Protein AF-A0A6V7NPK9-F1 (afdb_monomer_lite)

pLDDT: mean 80.17, std 13.44, range [25.78, 93.75]

Foldseek 3Di:
DDAPWDFPDLLLQPDPVVSDHDFAFEWEAFEADEAEDCLLCVVVQVVCLVVVHAYEYEYQHYDPVNVVVQSVCVVVVSHNYTYIHQDDDDPVSLVVSVVVCVVQVAAYHYPVVVDGSNPDDSNNTGIDGDDDDDDDADDDDVVVQVVVVVVDDPQWHADRVVRDTDRCVVVVNDDDPVVVVVVVVVVVVVVVVVVPDPDDDDDDDDDPDDPDPDDPPDDD

Structure (mmCIF, N/CA/C/O backbone):
data_AF-A0A6V7NPK9-F1
#
_entry.id   AF-A0A6V7NPK9-F1
#
loop_
_atom_site.group_PDB
_atom_site.id
_atom_site.type_symbol
_atom_site.label_atom_id
_atom_site.label_alt_id
_atom_site.label_comp_id
_atom_site.label_asym_id
_atom_site.label_entity_id
_atom_site.label_seq_id
_atom_site.pdbx_PDB_ins_code
_atom_site.Cartn_x
_atom_site.Cartn_y
_atom_site.Cartn_z
_atom_site.occupancy
_atom_site.B_iso_or_equiv
_atom_site.auth_seq_id
_atom_site.auth_comp_id
_atom_site.auth_asym_id
_atom_site.auth_atom_id
_atom_site.pdbx_PDB_model_num
ATOM 1 N N . MET A 1 1 ? -9.930 -8.113 -1.743 1.00 66.44 1 MET A N 1
ATOM 2 C CA . MET A 1 1 ? -8.726 -8.821 -1.258 1.00 66.44 1 MET A CA 1
ATOM 3 C C . MET A 1 1 ? -7.789 -7.786 -0.665 1.00 66.44 1 MET A C 1
ATOM 5 O O . MET A 1 1 ? -7.595 -6.758 -1.300 1.00 66.44 1 MET A O 1
ATOM 9 N N . GLN A 1 2 ? -7.273 -8.015 0.542 1.00 70.25 2 GLN A N 1
ATOM 10 C CA . GLN A 1 2 ? -6.260 -7.159 1.164 1.00 70.25 2 GLN A CA 1
ATOM 11 C C . GLN A 1 2 ? -4.929 -7.910 1.169 1.00 70.25 2 GLN A C 1
ATOM 13 O O . GLN A 1 2 ? -4.907 -9.115 1.404 1.00 70.25 2 GLN A O 1
ATOM 18 N N . ILE A 1 3 ? -3.842 -7.204 0.866 1.00 70.19 3 ILE A N 1
ATOM 19 C CA . ILE A 1 3 ? -2.492 -7.760 0.772 1.00 70.19 3 ILE A CA 1
ATOM 20 C C . ILE A 1 3 ? -1.615 -7.016 1.780 1.00 70.19 3 ILE A C 1
ATOM 22 O O . ILE A 1 3 ? -1.622 -5.786 1.813 1.00 70.19 3 ILE A O 1
ATOM 26 N N . ASP A 1 4 ? -0.815 -7.743 2.558 1.00 67.94 4 ASP A N 1
ATOM 27 C CA . ASP A 1 4 ? 0.042 -7.191 3.623 1.00 67.94 4 ASP A CA 1
ATOM 28 C C . ASP A 1 4 ? 1.326 -6.503 3.095 1.00 67.94 4 ASP A C 1
ATOM 30 O O . ASP A 1 4 ? 2.386 -6.520 3.726 1.00 67.94 4 ASP A O 1
ATOM 34 N N . LYS A 1 5 ? 1.258 -5.898 1.901 1.00 70.94 5 LYS A N 1
ATOM 35 C CA . LYS A 1 5 ? 2.345 -5.153 1.251 1.00 70.94 5 LYS A CA 1
ATOM 36 C C . LYS A 1 5 ? 1.820 -3.845 0.663 1.00 70.94 5 LYS A C 1
ATOM 38 O O . LYS A 1 5 ? 0.872 -3.839 -0.113 1.00 70.94 5 LYS A O 1
ATOM 43 N N . GLY A 1 6 ? 2.479 -2.742 1.020 1.00 76.62 6 GLY A N 1
ATOM 44 C CA . GLY A 1 6 ? 2.212 -1.416 0.461 1.00 76.62 6 GLY A CA 1
ATOM 45 C C . GLY A 1 6 ? 2.952 -1.147 -0.854 1.00 76.62 6 GLY A C 1
ATOM 46 O O . GLY A 1 6 ? 3.684 -1.994 -1.373 1.00 76.62 6 GLY A O 1
ATOM 47 N N . TYR A 1 7 ? 2.784 0.070 -1.370 1.00 81.69 7 TYR A N 1
ATOM 48 C CA . TYR A 1 7 ? 3.510 0.569 -2.538 1.00 81.69 7 TYR A CA 1
ATOM 49 C C . TYR A 1 7 ? 5.029 0.576 -2.304 1.00 81.69 7 TYR A C 1
ATOM 51 O O . TYR A 1 7 ? 5.512 0.849 -1.206 1.00 81.69 7 TYR A O 1
ATOM 59 N N . ILE A 1 8 ? 5.799 0.304 -3.360 1.00 83.31 8 ILE A N 1
ATOM 60 C CA . ILE A 1 8 ? 7.270 0.231 -3.276 1.00 83.31 8 ILE A CA 1
ATOM 61 C C . ILE A 1 8 ? 7.893 1.623 -3.064 1.00 83.31 8 ILE A C 1
ATOM 63 O O . ILE A 1 8 ? 8.949 1.742 -2.446 1.00 83.31 8 ILE A O 1
ATOM 67 N N . SER A 1 9 ? 7.243 2.685 -3.555 1.00 82.69 9 SER A N 1
ATOM 68 C CA . SER A 1 9 ? 7.716 4.067 -3.427 1.00 82.69 9 SER A CA 1
ATOM 69 C C . SER A 1 9 ? 6.602 5.003 -2.947 1.00 82.69 9 SER A C 1
ATOM 71 O O . SER A 1 9 ? 5.511 4.971 -3.522 1.00 82.69 9 SER A O 1
ATOM 73 N N . PRO A 1 10 ? 6.858 5.890 -1.963 1.00 81.62 10 PRO A N 1
ATOM 74 C CA . PRO A 1 10 ? 5.884 6.886 -1.508 1.00 81.62 10 PRO A CA 1
ATOM 75 C C . PRO A 1 10 ? 5.540 7.911 -2.590 1.00 81.62 10 PRO A C 1
ATOM 77 O O . PRO A 1 10 ? 4.494 8.547 -2.536 1.00 81.62 10 PRO A O 1
ATOM 80 N N . HIS A 1 11 ? 6.361 8.036 -3.632 1.00 85.38 11 HIS A N 1
ATOM 81 C CA . HIS A 1 11 ? 6.043 8.899 -4.764 1.00 85.38 11 HIS A CA 1
ATOM 82 C C . HIS A 1 11 ? 4.854 8.392 -5.590 1.00 85.38 11 HIS A C 1
ATOM 84 O O . HIS A 1 11 ? 4.357 9.125 -6.443 1.00 85.38 11 HIS A O 1
ATOM 90 N N . PHE A 1 12 ? 4.354 7.177 -5.333 1.00 85.12 12 PHE A N 1
ATOM 91 C CA . PHE A 1 12 ? 3.119 6.678 -5.932 1.00 85.12 12 PHE A CA 1
ATOM 92 C C . PHE A 1 12 ? 1.842 7.219 -5.281 1.00 85.12 12 PHE A C 1
ATOM 94 O O . PHE A 1 12 ? 0.797 7.148 -5.921 1.00 85.12 12 PHE A O 1
ATOM 101 N N . ILE A 1 13 ? 1.921 7.851 -4.103 1.00 83.38 13 ILE A N 1
ATOM 102 C CA . ILE A 1 13 ? 0.771 8.451 -3.406 1.00 83.38 13 ILE A CA 1
ATOM 103 C C . ILE A 1 13 ? 0.011 9.400 -4.345 1.00 83.38 13 ILE A C 1
ATOM 105 O O . ILE A 1 13 ? 0.620 10.215 -5.046 1.00 83.38 13 ILE A O 1
ATOM 109 N N . THR A 1 14 ? -1.313 9.253 -4.396 1.00 82.38 14 THR A N 1
ATOM 110 C CA . THR A 1 14 ? -2.216 10.155 -5.131 1.00 82.38 14 THR A CA 1
ATOM 111 C C . THR A 1 14 ? -2.953 11.088 -4.178 1.00 82.38 14 THR A C 1
ATOM 113 O O . THR A 1 14 ? -3.155 12.250 -4.513 1.00 82.38 14 THR A O 1
ATOM 116 N N . ASN A 1 15 ? -3.267 10.624 -2.965 1.00 79.06 15 ASN A N 1
ATOM 117 C CA . ASN A 1 15 ? -3.852 11.433 -1.901 1.00 79.06 15 ASN A CA 1
ATOM 118 C C . ASN A 1 15 ? -2.820 11.662 -0.785 1.00 79.06 15 ASN A C 1
ATOM 120 O O . ASN A 1 15 ? -2.524 10.752 -0.006 1.00 79.06 15 ASN A O 1
ATOM 124 N N . GLN A 1 16 ? -2.255 12.871 -0.733 1.00 79.31 16 GLN A N 1
ATOM 125 C CA . GLN A 1 16 ? -1.197 13.238 0.216 1.00 79.31 16 GLN A CA 1
ATOM 126 C C . GLN A 1 16 ? -1.685 13.284 1.667 1.00 79.31 16 GLN A C 1
ATOM 128 O O . GLN A 1 16 ? -0.938 12.876 2.554 1.00 79.31 16 GLN A O 1
ATOM 133 N N . ASP A 1 17 ? -2.936 13.677 1.906 1.00 74.81 17 ASP A N 1
ATOM 134 C CA . ASP A 1 17 ? -3.492 13.796 3.260 1.00 74.81 17 ASP A CA 1
ATOM 135 C C . ASP A 1 17 ? -3.628 12.430 3.934 1.00 74.81 17 ASP A C 1
ATOM 137 O O . ASP A 1 17 ? -3.321 12.257 5.112 1.00 74.81 17 ASP A O 1
ATOM 141 N N . LYS A 1 18 ? -4.057 11.430 3.159 1.00 73.38 18 LYS A N 1
ATOM 142 C CA . LYS A 1 18 ? -4.230 10.054 3.637 1.00 73.38 18 LYS A CA 1
ATOM 143 C C . LYS A 1 18 ? -2.997 9.175 3.428 1.00 73.38 18 LYS A C 1
ATOM 145 O O . LYS A 1 18 ? -2.962 8.062 3.941 1.00 73.38 18 LYS A O 1
ATOM 150 N N . SER A 1 19 ? -1.997 9.650 2.682 1.00 76.56 19 SER A N 1
ATOM 151 C CA . SER A 1 19 ? -0.828 8.862 2.267 1.00 76.56 19 SER A CA 1
ATOM 152 C C . SER A 1 19 ? -1.208 7.537 1.588 1.00 76.56 19 SER A C 1
ATOM 154 O O . SER A 1 19 ? -0.634 6.486 1.865 1.00 76.56 19 SER A O 1
ATOM 156 N N . ILE A 1 20 ? -2.191 7.585 0.684 1.00 80.31 20 ILE A N 1
ATOM 157 C CA . ILE A 1 20 ? -2.697 6.407 -0.038 1.00 80.31 20 ILE A CA 1
ATOM 158 C C . ILE A 1 20 ? -2.627 6.581 -1.554 1.00 80.31 20 ILE A C 1
ATOM 160 O O . ILE A 1 20 ? -2.565 7.691 -2.094 1.00 80.31 20 ILE A O 1
ATOM 164 N N . VAL A 1 21 ? -2.640 5.439 -2.241 1.00 81.81 21 VAL A N 1
ATOM 165 C CA . VAL A 1 21 ? -2.780 5.348 -3.693 1.00 81.81 21 VAL A CA 1
ATOM 166 C C . VAL A 1 21 ? -4.208 4.921 -3.999 1.00 81.81 21 VAL A C 1
ATOM 168 O O . VAL A 1 21 ? -4.592 3.783 -3.748 1.00 81.81 21 VAL A O 1
ATOM 171 N N . GLU A 1 22 ? -4.985 5.844 -4.542 1.00 83.25 22 GLU A N 1
ATOM 172 C CA . GLU A 1 22 ? -6.345 5.605 -5.013 1.00 83.25 22 GLU A CA 1
ATOM 173 C C . GLU A 1 22 ? -6.368 5.618 -6.538 1.00 83.25 22 GLU A C 1
ATOM 175 O O . GLU A 1 22 ? -5.978 6.611 -7.158 1.00 83.25 22 GLU A O 1
ATOM 180 N N . PHE A 1 23 ? -6.856 4.527 -7.129 1.00 83.06 23 PHE A N 1
ATOM 181 C CA . PHE A 1 23 ? -7.128 4.434 -8.556 1.00 83.06 23 PHE A CA 1
ATOM 182 C C . PHE A 1 23 ? -8.580 4.046 -8.806 1.00 83.06 23 PHE A C 1
ATOM 184 O O . PHE A 1 23 ? -9.111 3.140 -8.171 1.00 83.06 23 PHE A O 1
ATOM 191 N N . GLN A 1 24 ? -9.205 4.699 -9.781 1.00 79.38 24 GLN A N 1
ATOM 192 C CA . GLN A 1 24 ? -10.508 4.300 -10.303 1.00 79.38 24 GLN A CA 1
ATOM 193 C C . GLN A 1 24 ? -10.298 3.549 -11.618 1.00 79.38 24 GLN A C 1
ATOM 195 O O . GLN A 1 24 ? -9.582 4.039 -12.489 1.00 79.38 24 GLN A O 1
ATOM 200 N N . ASN A 1 25 ? -10.906 2.367 -11.751 1.00 82.00 25 ASN A N 1
ATOM 201 C CA . ASN A 1 25 ? -10.835 1.520 -12.949 1.00 82.00 25 ASN A CA 1
ATOM 202 C C . ASN A 1 25 ? -9.397 1.257 -13.426 1.00 82.00 25 ASN A C 1
ATOM 204 O O . ASN A 1 25 ? -9.097 1.360 -14.616 1.00 82.00 25 ASN A O 1
ATOM 208 N N . ALA A 1 26 ? -8.497 0.942 -12.491 1.00 85.88 26 ALA A N 1
ATOM 209 C CA . ALA A 1 26 ? -7.119 0.629 -12.845 1.00 85.88 26 ALA A CA 1
ATOM 210 C C . ALA A 1 26 ? -7.025 -0.680 -13.620 1.00 85.88 26 ALA A C 1
ATOM 212 O O . ALA A 1 26 ? -7.699 -1.664 -13.300 1.00 85.88 26 ALA A O 1
ATOM 213 N N . LYS A 1 27 ? -6.117 -0.683 -14.594 1.00 88.94 27 LYS A N 1
ATOM 214 C CA . LYS A 1 27 ? -5.605 -1.903 -15.197 1.00 88.94 27 LYS A CA 1
ATOM 215 C C . LYS A 1 27 ?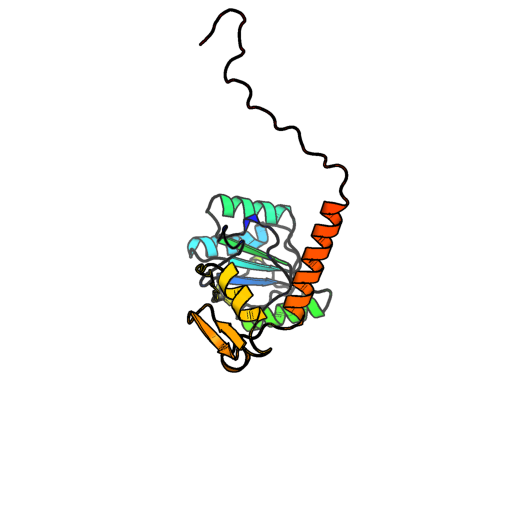 -4.578 -2.532 -14.271 1.00 88.94 27 LYS A C 1
ATOM 217 O O . LYS A 1 27 ? -3.737 -1.828 -13.720 1.00 88.94 27 LYS A O 1
ATOM 222 N N . VAL A 1 28 ? -4.658 -3.844 -14.090 1.00 89.06 28 VAL A N 1
ATOM 223 C CA . VAL A 1 28 ? -3.791 -4.591 -13.175 1.00 89.06 28 VAL A CA 1
ATOM 224 C C . VAL A 1 28 ? -2.924 -5.553 -13.975 1.00 89.06 28 VAL A C 1
ATOM 226 O O . VAL A 1 28 ? -3.436 -6.416 -14.685 1.00 89.06 28 VAL A O 1
ATOM 229 N N . LEU A 1 29 ? -1.609 -5.396 -13.851 1.00 89.25 29 LEU A N 1
ATOM 230 C CA . LEU A 1 29 ? -0.610 -6.330 -14.356 1.00 89.25 29 LEU A CA 1
ATOM 231 C C . LEU A 1 29 ? -0.171 -7.241 -13.210 1.00 89.25 29 LEU A C 1
ATOM 233 O O . LEU A 1 29 ? 0.282 -6.740 -12.180 1.00 89.25 29 LEU A O 1
ATOM 237 N N . VAL A 1 30 ? -0.260 -8.556 -13.405 1.00 89.50 30 VAL A N 1
ATOM 238 C CA . VAL A 1 30 ? 0.151 -9.554 -12.411 1.00 89.50 30 VAL A CA 1
ATOM 239 C C . VAL A 1 30 ? 1.192 -10.486 -13.022 1.00 89.50 30 VAL A C 1
ATOM 241 O O . VAL A 1 30 ? 0.926 -11.165 -14.012 1.00 89.50 30 VAL A O 1
ATOM 244 N N . THR A 1 31 ? 2.391 -10.523 -12.442 1.00 88.44 31 THR A N 1
ATOM 245 C CA . THR A 1 31 ? 3.485 -11.378 -12.923 1.00 88.44 31 THR A CA 1
ATOM 246 C C . THR A 1 31 ? 4.325 -11.927 -11.774 1.00 88.44 31 THR A C 1
ATOM 248 O O . THR A 1 31 ? 4.522 -11.264 -10.758 1.00 88.44 31 THR A O 1
ATOM 251 N N . ASP A 1 32 ? 4.853 -13.138 -11.927 1.00 88.88 32 ASP A N 1
ATOM 252 C CA . ASP A 1 32 ? 5.878 -13.685 -11.030 1.00 88.88 32 ASP A CA 1
ATOM 253 C C . ASP A 1 32 ? 7.300 -13.262 -11.435 1.00 88.88 32 ASP A C 1
ATOM 255 O O . ASP A 1 32 ? 8.257 -13.563 -10.733 1.00 88.88 32 ASP A O 1
ATOM 259 N N . GLN A 1 33 ? 7.462 -12.540 -12.545 1.00 87.19 33 GLN A N 1
ATOM 260 C CA . GLN A 1 33 ? 8.774 -12.173 -13.059 1.00 87.19 33 GLN A CA 1
ATOM 261 C C . GLN A 1 33 ? 9.349 -10.953 -12.338 1.00 87.19 33 GLN A C 1
ATOM 263 O O . GLN A 1 33 ? 8.652 -9.990 -11.994 1.00 87.19 33 GLN A O 1
ATOM 268 N N . LYS A 1 34 ? 10.675 -10.954 -12.170 1.00 88.81 34 LYS A N 1
ATOM 269 C CA . LYS A 1 34 ? 11.414 -9.767 -11.743 1.00 88.81 34 LYS A CA 1
ATOM 270 C C . LYS A 1 34 ? 11.542 -8.782 -12.902 1.00 88.81 34 LYS A C 1
ATOM 272 O O . LYS A 1 34 ? 12.257 -9.031 -13.875 1.00 88.81 34 LYS A O 1
ATOM 277 N N . ILE A 1 35 ? 10.935 -7.609 -12.750 1.00 89.81 35 ILE A N 1
ATOM 278 C CA . ILE A 1 35 ? 10.984 -6.553 -13.761 1.00 89.81 35 ILE A CA 1
ATOM 279 C C . ILE A 1 35 ? 12.321 -5.825 -13.650 1.00 89.81 35 ILE A C 1
ATOM 281 O O . ILE A 1 35 ? 12.514 -4.939 -12.813 1.00 89.81 35 ILE A O 1
ATOM 285 N N . SER A 1 36 ? 13.256 -6.232 -14.505 1.00 89.19 36 SER A N 1
ATOM 286 C CA . SER A 1 36 ? 14.620 -5.698 -14.503 1.00 89.19 36 SER A CA 1
ATOM 287 C C . SER A 1 36 ? 14.838 -4.588 -15.528 1.00 89.19 36 SER A C 1
ATOM 289 O O . SER A 1 36 ? 15.691 -3.738 -15.307 1.00 89.19 36 SER A O 1
ATOM 291 N N . ASN A 1 37 ? 14.066 -4.569 -16.620 1.00 87.56 37 ASN A N 1
ATOM 292 C CA . ASN A 1 37 ? 14.233 -3.615 -17.714 1.00 87.56 37 ASN A CA 1
ATOM 293 C C . ASN A 1 37 ? 12.899 -2.950 -18.070 1.00 87.56 37 ASN A C 1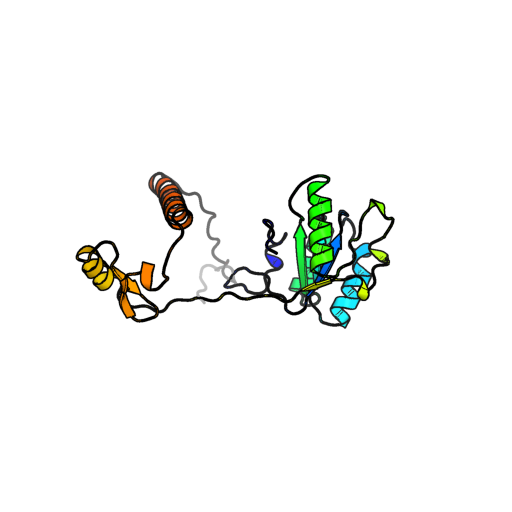
ATOM 295 O O . ASN A 1 37 ? 11.894 -3.635 -18.263 1.00 87.56 37 ASN A O 1
ATOM 299 N N . ILE A 1 38 ? 12.905 -1.623 -18.213 1.00 87.62 38 ILE A N 1
ATOM 300 C CA . ILE A 1 38 ? 11.714 -0.844 -18.562 1.00 87.62 38 ILE A CA 1
ATOM 301 C C . ILE A 1 38 ? 11.183 -1.182 -19.959 1.00 87.62 38 ILE A C 1
ATOM 303 O O . ILE A 1 38 ? 9.979 -1.098 -20.168 1.00 87.62 38 ILE A O 1
ATOM 307 N N . LYS A 1 39 ? 12.047 -1.622 -20.890 1.00 85.88 39 LYS A N 1
ATOM 308 C CA . LYS A 1 39 ? 11.666 -1.973 -22.274 1.00 85.88 39 LYS A CA 1
ATOM 309 C C . LYS A 1 39 ? 10.516 -2.978 -22.328 1.00 85.88 39 LYS A C 1
ATOM 311 O O . LYS A 1 39 ? 9.621 -2.829 -23.147 1.00 85.88 39 LYS A O 1
ATOM 316 N N . SER A 1 40 ? 10.512 -3.923 -21.390 1.00 82.12 40 SER A N 1
ATOM 317 C CA . SER A 1 40 ? 9.465 -4.938 -21.258 1.00 82.12 40 SER A CA 1
ATOM 318 C C . SER A 1 40 ? 8.080 -4.366 -20.932 1.00 82.12 40 SER A C 1
ATOM 320 O O . SER A 1 40 ? 7.074 -4.985 -21.244 1.00 82.12 40 SER A O 1
ATOM 322 N N . LEU A 1 41 ? 8.018 -3.173 -20.332 1.00 85.50 41 LEU A N 1
ATOM 323 C CA . LEU A 1 41 ? 6.780 -2.499 -19.947 1.00 85.50 41 LEU A CA 1
ATOM 324 C C . LEU A 1 41 ? 6.369 -1.386 -20.913 1.00 85.50 41 LEU A C 1
ATOM 326 O O . LEU A 1 41 ? 5.237 -0.919 -20.824 1.00 85.50 41 LEU A O 1
ATOM 330 N N . VAL A 1 42 ? 7.247 -0.941 -21.819 1.00 87.19 42 VAL A N 1
ATOM 331 C CA . VAL A 1 42 ? 6.962 0.180 -22.736 1.00 87.19 42 VAL A CA 1
ATOM 332 C C . VAL A 1 42 ? 5.643 -0.010 -23.501 1.00 87.19 42 VAL A C 1
ATOM 334 O O . VAL A 1 42 ? 4.820 0.904 -23.434 1.00 87.19 42 VAL A O 1
ATOM 337 N N . PRO A 1 43 ? 5.355 -1.178 -24.116 1.00 83.88 43 PRO A N 1
ATOM 338 C CA . PRO A 1 43 ? 4.109 -1.365 -24.868 1.00 83.88 43 PRO A CA 1
ATOM 339 C C . PRO A 1 43 ? 2.850 -1.231 -23.999 1.00 83.88 43 PRO A C 1
ATOM 341 O O . PRO A 1 43 ? 1.818 -0.726 -24.443 1.00 83.88 43 PRO A O 1
ATOM 344 N N . LEU A 1 44 ? 2.933 -1.677 -22.743 1.00 84.19 44 LEU A N 1
ATOM 345 C CA . LEU A 1 44 ? 1.850 -1.573 -21.768 1.00 84.19 44 LEU A CA 1
ATOM 346 C C . LEU A 1 44 ? 1.653 -0.128 -21.311 1.00 84.19 44 LEU A C 1
ATOM 348 O O . LEU A 1 44 ? 0.524 0.361 -21.286 1.00 84.19 44 LEU A O 1
ATOM 352 N N . LEU A 1 45 ? 2.752 0.557 -20.990 1.00 85.94 45 LEU A N 1
ATOM 353 C CA . LEU A 1 45 ? 2.732 1.942 -20.536 1.00 85.94 45 LEU A CA 1
ATOM 354 C C . LEU A 1 45 ? 2.139 2.860 -21.607 1.00 85.94 45 LEU A C 1
ATOM 356 O O . LEU A 1 45 ? 1.217 3.610 -2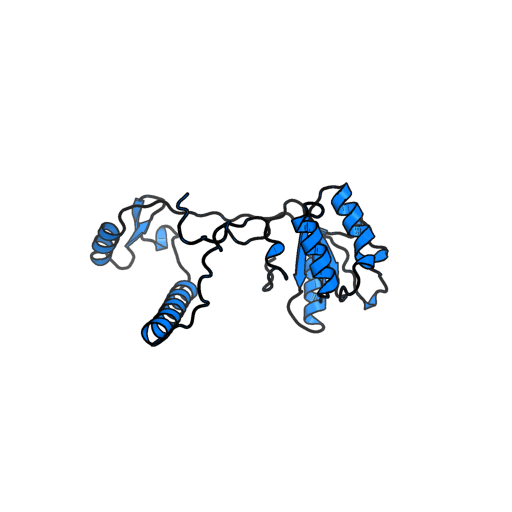1.298 1.00 85.94 45 LEU A O 1
ATOM 360 N N . GLU A 1 46 ? 2.572 2.730 -22.863 1.00 85.81 46 GLU A N 1
ATOM 361 C CA . GLU A 1 46 ? 2.043 3.505 -23.992 1.00 85.81 46 GLU A CA 1
ATOM 362 C C . GLU A 1 46 ? 0.528 3.337 -24.148 1.00 85.81 46 GLU A C 1
ATOM 364 O O . GLU A 1 46 ? -0.197 4.329 -24.248 1.00 85.81 46 GLU A O 1
ATOM 369 N N . LYS A 1 47 ? 0.024 2.097 -24.077 1.00 82.50 47 LYS A N 1
ATOM 370 C CA . LYS A 1 47 ? -1.419 1.821 -24.145 1.00 82.50 47 LYS A CA 1
ATOM 371 C C . LYS A 1 47 ? -2.180 2.413 -22.964 1.00 82.50 47 LYS A C 1
ATOM 373 O O . LYS A 1 47 ? -3.231 3.020 -23.158 1.00 82.50 47 LYS A O 1
ATOM 378 N N . THR A 1 48 ? -1.674 2.256 -21.740 1.00 83.12 48 THR A N 1
ATOM 379 C CA . THR A 1 48 ? -2.344 2.805 -20.549 1.00 83.12 48 THR A CA 1
ATOM 380 C C . THR A 1 48 ? -2.373 4.331 -20.552 1.00 83.12 48 THR A C 1
ATOM 382 O O . THR A 1 48 ? -3.396 4.916 -20.199 1.00 83.12 48 THR A O 1
ATOM 385 N N . THR A 1 49 ? -1.315 4.977 -21.049 1.00 86.75 49 THR A N 1
ATOM 386 C CA . THR A 1 49 ? -1.278 6.427 -21.263 1.00 86.75 49 THR A CA 1
ATOM 387 C C . THR A 1 49 ? -2.252 6.859 -22.352 1.00 86.75 49 THR A C 1
ATOM 389 O O . THR A 1 49 ? -2.990 7.817 -22.147 1.00 86.75 49 THR A O 1
ATOM 392 N N . GLN A 1 50 ? -2.309 6.147 -23.482 1.00 86.44 50 GLN A N 1
ATOM 393 C CA . GLN A 1 50 ? -3.233 6.461 -24.577 1.00 86.44 50 GLN A CA 1
ATOM 394 C C . GLN A 1 50 ? -4.701 6.364 -24.141 1.00 86.44 50 GLN A C 1
ATOM 396 O O . GLN A 1 50 ? -5.521 7.191 -24.529 1.00 86.44 50 GLN A O 1
ATOM 401 N N . LEU A 1 51 ? -5.026 5.367 -23.318 1.00 82.94 51 LEU A N 1
ATOM 402 C CA . LEU A 1 51 ? -6.364 5.167 -22.762 1.00 82.94 51 LEU A CA 1
ATOM 403 C C . LEU A 1 51 ? -6.638 6.047 -21.532 1.00 82.94 51 LEU A C 1
ATOM 405 O O . LEU A 1 51 ? -7.755 6.044 -21.022 1.00 82.94 51 LEU A O 1
ATOM 409 N N . SER A 1 52 ? -5.638 6.794 -21.051 1.00 84.88 52 SER A N 1
ATOM 410 C CA . SER A 1 52 ? -5.699 7.604 -19.831 1.00 84.88 52 SER A CA 1
ATOM 411 C C . SER A 1 52 ? -6.189 6.821 -18.600 1.00 84.88 52 SER A C 1
ATOM 413 O O . SER A 1 52 ? -6.853 7.376 -17.720 1.00 84.88 52 SER A O 1
ATOM 415 N N . VAL A 1 53 ? -5.856 5.528 -18.528 1.00 87.25 53 VAL A N 1
ATOM 416 C CA . VAL A 1 53 ? -6.229 4.640 -17.419 1.00 87.25 53 VAL A CA 1
ATOM 417 C C . VAL A 1 53 ? -5.049 4.434 -16.468 1.00 87.25 53 VAL A C 1
ATOM 419 O O . VAL A 1 53 ? -3.908 4.317 -16.923 1.00 87.25 53 VAL A O 1
ATOM 422 N N . PRO A 1 54 ? -5.287 4.365 -15.147 1.00 88.88 54 PRO A N 1
ATOM 423 C CA . PRO A 1 54 ? -4.226 4.060 -14.203 1.00 88.88 54 PRO A CA 1
ATOM 424 C C . PRO A 1 54 ? -3.763 2.604 -14.323 1.00 88.88 54 PRO A C 1
ATOM 426 O O . PRO A 1 54 ? -4.562 1.708 -14.602 1.00 88.88 54 PRO A O 1
ATOM 429 N N . LEU A 1 55 ? -2.476 2.364 -14.071 1.00 89.56 55 LEU A N 1
ATOM 430 C CA . LEU A 1 55 ? -1.857 1.039 -14.100 1.00 89.56 55 LEU A CA 1
ATOM 431 C C . LEU A 1 55 ? -1.347 0.645 -12.708 1.00 89.56 55 LEU A C 1
ATOM 433 O O . LEU A 1 55 ? -0.529 1.340 -12.105 1.00 89.56 55 LEU A O 1
ATOM 437 N N . LEU A 1 56 ? -1.787 -0.508 -12.218 1.00 89.19 56 LEU A N 1
ATOM 438 C CA . LEU A 1 56 ? -1.261 -1.157 -11.025 1.00 89.19 56 LEU A CA 1
ATOM 439 C C . LEU A 1 56 ? -0.390 -2.347 -11.436 1.00 89.19 56 LEU A C 1
ATOM 441 O O . LEU A 1 56 ? -0.864 -3.271 -12.091 1.00 89.19 56 LEU A O 1
ATOM 445 N N . ILE A 1 57 ? 0.877 -2.335 -11.033 1.00 90.00 57 ILE A N 1
ATOM 446 C CA . ILE A 1 57 ? 1.833 -3.410 -11.306 1.00 90.00 57 ILE A CA 1
ATOM 447 C C . ILE A 1 57 ? 2.041 -4.228 -10.035 1.00 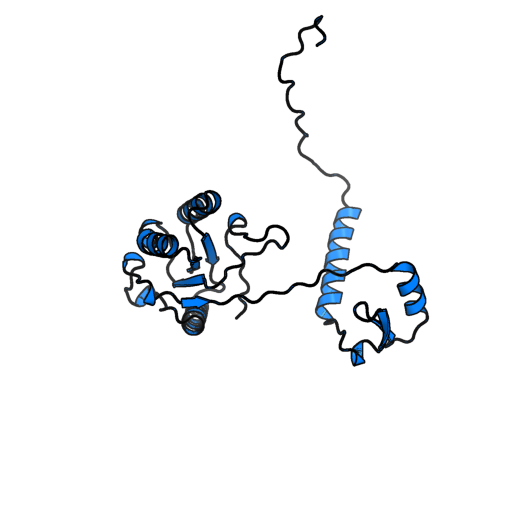90.00 57 ILE A C 1
ATOM 449 O O . ILE A 1 57 ? 2.484 -3.694 -9.016 1.00 90.00 57 ILE A O 1
ATOM 453 N N . ILE A 1 58 ? 1.761 -5.525 -10.108 1.00 89.69 58 ILE A N 1
ATOM 454 C CA . ILE A 1 58 ? 2.018 -6.496 -9.048 1.00 89.69 58 ILE A CA 1
ATOM 455 C C . ILE A 1 58 ? 3.033 -7.499 -9.587 1.00 89.69 58 ILE A C 1
ATOM 457 O O . ILE A 1 58 ? 2.725 -8.292 -10.477 1.00 89.69 58 ILE A O 1
ATOM 461 N N . SER A 1 59 ? 4.255 -7.446 -9.060 1.00 89.56 59 SER A N 1
ATOM 462 C CA . SER A 1 59 ? 5.333 -8.342 -9.478 1.00 89.56 59 SER A CA 1
ATOM 463 C C . SER A 1 59 ? 6.073 -8.962 -8.298 1.00 89.56 59 SER A C 1
ATOM 465 O O . SER A 1 59 ? 5.952 -8.511 -7.151 1.00 89.56 59 SER A O 1
ATOM 467 N N . GLU A 1 60 ? 6.866 -10.002 -8.564 1.00 88.25 60 GLU A N 1
ATOM 468 C CA . GLU A 1 60 ? 7.764 -10.564 -7.554 1.00 88.25 60 GLU A CA 1
ATOM 469 C C . GLU A 1 60 ? 8.781 -9.529 -7.067 1.00 88.25 60 GLU A C 1
ATOM 471 O O . GLU A 1 60 ? 9.040 -9.437 -5.867 1.00 88.25 60 GLU A O 1
ATOM 476 N N . ASP A 1 61 ? 9.389 -8.780 -7.984 1.00 88.56 61 ASP A N 1
ATOM 477 C CA . ASP A 1 61 ? 10.373 -7.753 -7.666 1.00 88.56 61 ASP A CA 1
ATOM 478 C C . ASP A 1 61 ? 10.470 -6.738 -8.812 1.00 88.56 61 ASP A C 1
ATOM 480 O O . ASP A 1 61 ? 10.160 -7.046 -9.968 1.00 88.56 61 ASP A O 1
ATOM 484 N N . ILE A 1 62 ? 10.907 -5.520 -8.490 1.00 90.94 62 ILE A N 1
ATOM 485 C CA . ILE A 1 62 ? 11.148 -4.450 -9.467 1.00 90.94 62 ILE A CA 1
ATOM 486 C C . ILE A 1 62 ? 12.513 -3.845 -9.180 1.00 90.94 62 ILE A C 1
ATOM 488 O O . ILE A 1 62 ? 12.796 -3.435 -8.053 1.00 90.94 62 ILE A O 1
ATOM 492 N N . SER A 1 63 ? 13.358 -3.778 -10.205 1.00 92.69 63 SER A N 1
ATOM 493 C CA . SER A 1 63 ? 14.672 -3.151 -10.093 1.00 92.69 63 SER A CA 1
ATOM 494 C C . SER A 1 63 ? 14.559 -1.644 -9.840 1.00 92.69 63 SER A C 1
ATOM 496 O O . SER A 1 63 ? 13.667 -0.969 -10.357 1.00 92.69 63 SER A O 1
ATOM 498 N N . SER A 1 64 ? 15.503 -1.094 -9.074 1.00 90.12 64 SER A N 1
ATOM 499 C CA . SER A 1 64 ? 15.538 0.329 -8.705 1.00 90.12 64 SER A CA 1
ATOM 500 C C . SER A 1 64 ? 15.560 1.272 -9.913 1.00 90.12 64 SER A C 1
ATOM 502 O O . SER A 1 64 ? 14.932 2.325 -9.868 1.00 90.12 64 SER A O 1
ATOM 504 N N . GLU A 1 65 ? 16.222 0.886 -11.005 1.00 91.56 65 GLU A N 1
ATOM 505 C CA . GLU A 1 65 ? 16.273 1.645 -12.263 1.00 91.56 65 GLU A CA 1
ATOM 506 C C . GLU A 1 65 ? 14.889 1.780 -12.924 1.00 91.56 65 GLU A C 1
ATOM 508 O O . GLU A 1 65 ? 14.469 2.873 -13.321 1.00 91.56 65 GLU A O 1
ATOM 513 N N . VAL A 1 66 ? 14.139 0.676 -12.979 1.00 92.25 66 VAL A N 1
ATOM 514 C CA . VAL A 1 66 ? 12.766 0.652 -13.503 1.00 92.25 66 VAL A CA 1
ATOM 515 C C . VAL A 1 66 ? 11.858 1.494 -12.613 1.00 92.25 66 VAL A C 1
ATOM 517 O O . VAL A 1 66 ? 11.115 2.342 -13.107 1.00 92.25 66 VAL A O 1
ATOM 520 N N . LEU A 1 67 ? 11.965 1.318 -11.294 1.00 91.38 67 LEU A N 1
ATOM 521 C CA . LEU A 1 67 ? 11.191 2.077 -10.316 1.00 91.38 67 LEU A CA 1
ATOM 522 C C . LEU A 1 67 ? 11.436 3.588 -10.441 1.00 91.38 67 LEU A C 1
ATOM 524 O O . LEU A 1 67 ? 10.477 4.357 -10.470 1.00 91.38 67 LEU A O 1
ATOM 528 N N . ALA A 1 68 ? 12.697 4.014 -10.555 1.00 91.50 68 ALA A N 1
ATOM 529 C CA . ALA A 1 68 ? 13.059 5.421 -10.712 1.00 91.50 68 ALA A CA 1
ATOM 530 C C . ALA A 1 68 ? 12.432 6.027 -11.976 1.00 91.50 68 ALA A C 1
ATOM 532 O O . ALA A 1 68 ? 11.896 7.134 -11.936 1.00 91.50 68 ALA A O 1
ATOM 533 N N . THR A 1 69 ? 12.428 5.271 -13.076 1.00 91.25 69 THR A N 1
ATOM 534 C CA . THR A 1 69 ? 11.829 5.691 -14.349 1.00 91.25 69 THR A CA 1
ATOM 535 C C . THR A 1 69 ? 10.308 5.833 -14.245 1.00 91.25 69 THR A C 1
ATOM 537 O O . THR A 1 69 ? 9.746 6.828 -14.707 1.00 91.25 69 THR A O 1
ATOM 540 N N . LEU A 1 70 ? 9.629 4.881 -13.598 1.00 90.88 70 LEU A N 1
ATOM 541 C CA . LEU A 1 70 ? 8.180 4.938 -13.368 1.00 90.88 70 LEU A CA 1
ATOM 542 C C . LEU A 1 70 ? 7.799 6.129 -12.478 1.00 90.88 70 LEU A C 1
ATOM 544 O O . LEU A 1 70 ? 6.874 6.876 -12.796 1.00 90.88 70 LEU A O 1
ATOM 548 N N . VAL A 1 71 ? 8.544 6.340 -11.391 1.00 90.62 71 VAL A N 1
ATOM 549 C CA . VAL A 1 71 ? 8.322 7.451 -10.458 1.00 90.62 71 VAL A CA 1
ATOM 550 C C . VAL A 1 71 ? 8.538 8.799 -11.140 1.00 90.62 71 VAL A C 1
ATOM 552 O O . VAL A 1 71 ? 7.696 9.686 -11.015 1.00 90.62 71 VAL A O 1
ATOM 555 N N . LEU A 1 72 ? 9.628 8.961 -11.894 1.00 91.88 72 LEU A N 1
ATOM 556 C CA . LEU A 1 72 ? 9.935 10.215 -12.582 1.00 91.88 72 LEU A CA 1
ATOM 557 C C . LEU A 1 72 ? 8.832 10.595 -13.577 1.00 91.88 72 LEU A C 1
ATOM 559 O O . LEU A 1 72 ? 8.413 11.750 -13.633 1.00 91.88 72 LEU A O 1
ATOM 563 N N . ASN A 1 73 ? 8.333 9.621 -14.336 1.00 90.38 73 ASN A N 1
ATOM 564 C CA . ASN A 1 73 ? 7.258 9.847 -15.298 1.00 90.38 73 ASN A CA 1
ATOM 565 C C . ASN A 1 73 ? 5.899 10.095 -14.628 1.00 90.38 73 ASN A C 1
ATOM 567 O O . ASN A 1 73 ? 5.117 10.895 -15.143 1.00 90.38 73 ASN A O 1
ATOM 571 N N . LYS A 1 74 ? 5.637 9.504 -13.454 1.00 88.75 74 LYS A N 1
ATOM 572 C CA . LYS A 1 74 ? 4.471 9.864 -12.635 1.00 88.75 74 LYS A CA 1
ATOM 573 C C . LYS A 1 74 ? 4.543 11.292 -12.115 1.00 88.75 74 LYS A C 1
ATOM 575 O O . LYS A 1 74 ? 3.568 12.025 -12.221 1.00 88.75 74 LYS A O 1
ATOM 580 N N . LEU A 1 75 ? 5.691 11.708 -11.580 1.00 87.62 75 LEU A N 1
ATOM 581 C CA . LEU A 1 75 ? 5.883 13.072 -11.071 1.00 87.62 75 LEU A CA 1
ATOM 582 C C . LEU A 1 75 ? 5.748 14.126 -12.178 1.00 87.62 75 LEU A C 1
ATOM 584 O O . LEU A 1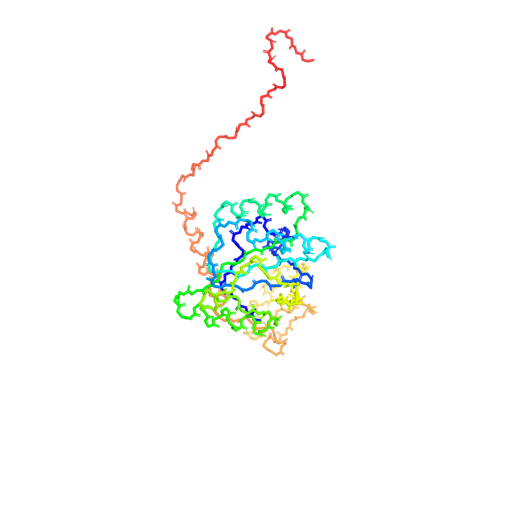 75 ? 5.296 15.235 -11.917 1.00 87.62 75 LEU A O 1
ATOM 588 N N . ARG A 1 76 ? 6.095 13.767 -13.419 1.00 88.75 76 ARG A N 1
ATOM 589 C CA . ARG A 1 76 ? 5.870 14.592 -14.615 1.00 88.75 76 ARG A CA 1
ATOM 590 C C . ARG A 1 76 ? 4.416 14.583 -15.110 1.00 88.75 76 ARG A C 1
ATOM 592 O O . ARG A 1 76 ? 4.118 15.279 -16.072 1.00 88.75 76 ARG A O 1
ATOM 599 N N . GLY A 1 77 ? 3.534 13.793 -14.496 1.00 84.06 77 GLY A N 1
ATOM 600 C CA . GLY A 1 77 ? 2.129 13.657 -14.886 1.00 84.06 77 GLY A CA 1
ATOM 601 C C . GLY A 1 77 ? 1.894 12.848 -16.166 1.00 84.06 77 GLY A C 1
ATOM 602 O O . GLY A 1 77 ? 0.782 12.844 -16.678 1.00 84.06 77 GLY A O 1
ATOM 603 N N . VAL A 1 78 ? 2.918 12.167 -16.690 1.00 85.94 78 VAL A N 1
ATOM 604 C CA . VAL A 1 78 ? 2.832 11.395 -17.944 1.00 85.94 78 VAL A CA 1
ATOM 605 C C . VAL A 1 78 ? 2.214 10.014 -17.711 1.00 85.94 78 VAL A C 1
ATOM 607 O O . VAL A 1 78 ? 1.497 9.496 -18.565 1.00 85.94 78 VAL A O 1
ATOM 610 N N . LEU A 1 79 ? 2.492 9.409 -16.551 1.00 86.25 79 LEU A N 1
ATOM 611 C CA . LEU A 1 79 ? 1.994 8.084 -16.180 1.00 86.25 79 LEU A CA 1
ATOM 612 C C . LEU A 1 79 ? 1.224 8.142 -14.867 1.00 86.25 79 LEU A C 1
ATOM 614 O O . LEU A 1 79 ? 1.711 8.689 -13.881 1.00 86.25 79 LEU A O 1
ATOM 618 N N . ASN A 1 80 ? 0.068 7.487 -14.818 1.00 86.62 80 ASN A N 1
ATOM 619 C CA . ASN A 1 80 ? -0.624 7.227 -13.563 1.00 86.62 80 ASN A CA 1
ATOM 620 C C . ASN A 1 80 ? -0.408 5.762 -13.173 1.00 86.62 80 ASN A C 1
ATOM 622 O O . ASN A 1 80 ? -1.160 4.882 -13.578 1.00 86.62 80 ASN A O 1
ATOM 626 N N . VAL A 1 81 ? 0.691 5.494 -12.466 1.00 89.88 81 VAL A N 1
ATOM 627 C CA . VAL A 1 81 ? 1.152 4.132 -12.169 1.00 89.88 81 VAL A CA 1
ATOM 628 C C . VAL A 1 81 ? 1.456 3.959 -10.688 1.00 89.88 81 VAL A C 1
ATOM 630 O O . VAL A 1 81 ? 1.949 4.880 -10.034 1.00 89.88 81 VAL A O 1
ATOM 633 N N . ALA A 1 82 ? 1.196 2.767 -10.162 1.00 88.44 82 ALA A N 1
ATOM 634 C CA . ALA A 1 82 ? 1.719 2.328 -8.878 1.00 88.44 82 ALA A CA 1
ATOM 635 C C . ALA A 1 82 ? 2.218 0.892 -8.973 1.00 88.44 82 ALA A C 1
ATOM 637 O O . ALA A 1 82 ? 1.717 0.094 -9.763 1.00 88.44 82 ALA A O 1
ATOM 638 N N . ALA A 1 83 ? 3.211 0.570 -8.150 1.00 88.62 83 ALA A N 1
ATOM 639 C CA . ALA A 1 83 ? 3.793 -0.756 -8.116 1.00 88.62 83 ALA A CA 1
ATOM 640 C C . ALA A 1 83 ? 3.847 -1.318 -6.696 1.00 88.62 83 ALA A C 1
ATOM 642 O O . ALA A 1 83 ? 4.231 -0.617 -5.750 1.00 88.62 83 ALA A O 1
ATOM 643 N N . ILE A 1 84 ? 3.486 -2.593 -6.574 1.00 88.38 84 ILE A N 1
ATOM 644 C CA . ILE A 1 84 ? 3.463 -3.362 -5.334 1.00 88.38 84 ILE A CA 1
ATOM 645 C C . ILE A 1 84 ? 4.296 -4.625 -5.537 1.00 88.38 84 ILE A C 1
ATOM 647 O O . ILE A 1 84 ? 4.210 -5.302 -6.561 1.00 88.38 84 ILE A O 1
ATOM 651 N N . LYS A 1 85 ? 5.100 -4.948 -4.525 1.00 86.44 85 LYS A N 1
ATOM 652 C CA . LYS A 1 85 ? 5.832 -6.209 -4.466 1.00 86.44 85 LYS A CA 1
ATOM 653 C C . LYS A 1 85 ? 4.942 -7.280 -3.851 1.00 86.44 85 LYS A C 1
ATOM 655 O O . LYS A 1 85 ? 4.423 -7.071 -2.753 1.00 86.44 85 LYS A O 1
ATOM 660 N N . CYS A 1 86 ? 4.812 -8.424 -4.511 1.00 83.50 86 CYS A N 1
ATOM 661 C CA . CYS A 1 86 ? 4.039 -9.539 -3.980 1.00 83.50 86 CYS A CA 1
ATOM 662 C C . CYS A 1 86 ? 4.608 -10.016 -2.629 1.00 83.50 86 CYS A C 1
ATOM 664 O O . CYS A 1 86 ? 5.824 -10.232 -2.525 1.00 83.50 86 CYS A O 1
ATOM 666 N N . PRO A 1 87 ? 3.776 -10.189 -1.584 1.00 75.81 87 PRO A N 1
ATOM 667 C CA . PRO A 1 87 ? 4.224 -10.788 -0.333 1.00 75.81 87 PRO A CA 1
ATOM 668 C C . PRO A 1 87 ? 4.508 -12.286 -0.502 1.00 75.81 87 PRO A C 1
ATOM 670 O O . PRO A 1 87 ? 4.075 -12.923 -1.460 1.00 75.81 87 PRO A O 1
ATOM 673 N N . GLY A 1 88 ? 5.223 -12.852 0.467 1.00 78.81 88 GLY A N 1
ATOM 674 C CA . GLY A 1 88 ? 5.547 -14.277 0.499 1.00 78.81 88 GLY A CA 1
ATOM 675 C C . GLY A 1 88 ? 6.841 -14.644 -0.231 1.00 78.81 88 GLY A C 1
ATOM 676 O O . GLY A 1 88 ? 7.593 -13.792 -0.712 1.00 78.81 88 GLY A O 1
ATOM 677 N N . PHE A 1 89 ? 7.121 -15.944 -0.272 1.00 77.69 89 PHE A N 1
ATOM 678 C CA . PHE A 1 89 ? 8.309 -16.542 -0.878 1.00 77.69 89 PHE A CA 1
ATOM 679 C C . PHE A 1 89 ? 7.945 -17.885 -1.526 1.00 77.69 89 PHE A C 1
ATOM 681 O O . PHE A 1 89 ? 6.988 -18.534 -1.106 1.00 77.69 89 PHE A O 1
ATOM 688 N N . GLY A 1 90 ? 8.703 -18.293 -2.548 1.00 80.56 90 GLY A N 1
ATOM 689 C CA . GLY A 1 90 ? 8.532 -19.589 -3.214 1.00 80.56 90 GLY A CA 1
ATOM 690 C C . GLY A 1 90 ? 7.136 -19.806 -3.811 1.00 80.56 90 GLY A C 1
ATOM 691 O O . GLY A 1 90 ? 6.521 -18.880 -4.337 1.00 80.56 90 GLY A O 1
ATOM 692 N N . GLU A 1 91 ? 6.629 -21.035 -3.712 1.00 79.62 91 GLU A N 1
ATOM 693 C CA . GLU A 1 91 ? 5.349 -21.447 -4.310 1.00 79.62 91 GLU A CA 1
ATOM 694 C C . GLU A 1 91 ? 4.136 -20.702 -3.737 1.00 79.62 91 GLU A C 1
ATOM 696 O O . GLU A 1 91 ? 3.219 -20.366 -4.483 1.00 79.62 91 GLU A O 1
ATOM 701 N N . GLY A 1 92 ? 4.156 -20.343 -2.447 1.00 82.06 92 GLY A N 1
ATOM 702 C CA . GLY A 1 92 ? 3.069 -19.573 -1.830 1.00 82.06 92 GLY A CA 1
ATOM 703 C C . GLY A 1 92 ? 2.888 -18.183 -2.453 1.00 82.06 92 GLY A C 1
ATOM 704 O O . GLY A 1 92 ? 1.773 -17.673 -2.522 1.00 82.06 92 GLY A O 1
ATOM 705 N N . LYS A 1 93 ? 3.972 -17.586 -2.970 1.00 84.62 93 LYS A N 1
ATOM 706 C CA . LYS A 1 93 ? 3.916 -16.321 -3.718 1.00 84.62 93 LYS A CA 1
ATOM 707 C C . LYS A 1 93 ? 3.230 -16.504 -5.073 1.00 84.62 93 LYS A C 1
ATOM 709 O O . LYS A 1 93 ? 2.404 -15.676 -5.446 1.00 84.62 93 LYS A O 1
ATOM 714 N N . LYS A 1 94 ? 3.559 -17.581 -5.797 1.00 85.94 94 LYS A N 1
ATOM 715 C CA . LYS A 1 94 ? 2.945 -17.899 -7.096 1.00 85.94 94 LYS A CA 1
ATOM 716 C C . LYS A 1 94 ? 1.447 -18.167 -6.944 1.00 85.94 94 LYS A C 1
ATOM 718 O O . LYS A 1 94 ? 0.672 -17.602 -7.705 1.00 85.94 94 LYS A O 1
ATOM 723 N N . ALA A 1 95 ? 1.050 -18.928 -5.923 1.00 85.50 95 ALA A N 1
ATOM 724 C CA . ALA A 1 95 ? -0.360 -19.174 -5.616 1.00 85.50 95 ALA A CA 1
ATOM 725 C C . ALA A 1 95 ? -1.120 -17.863 -5.338 1.00 85.50 95 ALA A C 1
ATOM 727 O O . ALA A 1 95 ? -2.164 -17.610 -5.928 1.00 85.50 95 ALA A O 1
ATOM 728 N N . LEU A 1 96 ? -0.545 -16.969 -4.526 1.00 86.56 96 LEU A N 1
ATOM 729 C CA . LEU A 1 96 ? -1.170 -15.680 -4.221 1.00 86.56 96 LEU A CA 1
ATOM 730 C C . LEU A 1 96 ? -1.285 -14.768 -5.455 1.00 86.56 96 LEU A C 1
ATOM 732 O O . LEU A 1 96 ? -2.297 -14.094 -5.629 1.00 86.56 96 LEU A O 1
ATOM 736 N N . LEU A 1 97 ? -0.274 -14.742 -6.328 1.00 87.75 97 LEU A N 1
ATOM 737 C CA . LEU A 1 97 ? -0.354 -14.004 -7.592 1.00 87.75 97 LEU A CA 1
ATOM 738 C C . LEU A 1 97 ? -1.415 -14.584 -8.531 1.00 87.75 97 LEU A C 1
ATOM 740 O O . LEU A 1 97 ? -2.134 -13.818 -9.166 1.00 87.75 97 LEU A O 1
ATOM 744 N N . GLN A 1 98 ? -1.538 -15.910 -8.601 1.00 86.38 98 GLN A N 1
ATOM 745 C CA . GLN A 1 98 ? -2.590 -16.571 -9.375 1.00 86.38 98 GLN A CA 1
ATOM 746 C C . GLN A 1 98 ? -3.981 -16.197 -8.862 1.00 86.38 98 GLN A C 1
ATOM 748 O O . GLN A 1 98 ? -4.842 -15.846 -9.667 1.00 86.38 98 GLN A O 1
ATOM 753 N N . ASP A 1 99 ? -4.182 -16.180 -7.544 1.00 85.50 99 ASP A N 1
ATOM 754 C CA . ASP A 1 99 ? -5.449 -15.762 -6.940 1.00 85.50 99 ASP A CA 1
ATOM 755 C C . ASP A 1 99 ? -5.779 -14.301 -7.280 1.00 85.50 99 ASP A C 1
ATOM 757 O O . ASP A 1 99 ? -6.907 -13.986 -7.660 1.00 85.50 99 ASP A O 1
ATOM 761 N N . ILE A 1 100 ? -4.793 -13.398 -7.208 1.00 85.00 100 ILE A N 1
ATOM 762 C CA . ILE A 1 100 ? -4.975 -11.984 -7.577 1.00 85.00 100 ILE A CA 1
ATOM 763 C C . ILE A 1 100 ? -5.321 -11.844 -9.062 1.00 85.00 100 ILE A C 1
ATOM 765 O O . ILE A 1 100 ? -6.215 -11.070 -9.414 1.00 85.00 100 ILE A O 1
ATOM 769 N N . ALA A 1 101 ? -4.625 -12.573 -9.934 1.00 85.44 101 ALA A N 1
ATOM 770 C CA . ALA A 1 101 ? -4.890 -12.562 -11.366 1.00 85.44 101 ALA A CA 1
ATOM 771 C C . ALA A 1 101 ? -6.329 -13.020 -11.647 1.00 85.44 101 ALA A C 1
ATOM 773 O O . ALA A 1 101 ? -7.095 -12.295 -12.280 1.00 85.44 101 ALA A O 1
ATOM 774 N N . LEU A 1 102 ? -6.745 -14.134 -11.043 1.00 84.31 102 LEU A N 1
ATOM 775 C CA . LEU A 1 102 ? -8.096 -14.672 -11.171 1.00 84.31 102 LEU A CA 1
ATOM 776 C C . LEU A 1 102 ? -9.165 -13.707 -10.631 1.00 84.31 102 LEU A C 1
ATOM 778 O O . LEU A 1 102 ? -10.187 -13.494 -11.278 1.00 84.31 102 LEU A O 1
ATOM 782 N N . MET A 1 103 ? -8.919 -13.064 -9.486 1.00 79.88 103 MET A N 1
ATOM 783 C CA . MET A 1 103 ? -9.841 -12.083 -8.900 1.00 79.88 103 MET A CA 1
ATOM 784 C C . MET A 1 103 ? -9.981 -10.803 -9.725 1.00 79.88 103 MET A C 1
ATOM 786 O O . MET A 1 103 ? -11.043 -10.182 -9.721 1.00 79.88 103 MET A O 1
ATOM 790 N N . THR A 1 104 ? -8.908 -10.373 -10.384 1.00 82.75 104 THR A N 1
ATOM 791 C CA . THR A 1 104 ? -8.899 -9.149 -11.199 1.00 82.75 104 THR A CA 1
ATOM 792 C C . THR A 1 104 ? -9.285 -9.405 -12.655 1.00 82.75 104 THR A C 1
ATOM 794 O O . THR A 1 104 ? -9.489 -8.446 -13.400 1.00 82.75 104 THR A O 1
ATOM 797 N N . GLY A 1 105 ? -9.404 -10.672 -13.063 1.00 81.81 105 GLY A N 1
ATOM 798 C CA . GLY A 1 105 ? -9.574 -11.066 -14.460 1.00 81.81 105 GLY A CA 1
ATOM 799 C C . GLY A 1 105 ? -8.331 -10.794 -15.313 1.00 81.81 105 GLY A C 1
ATOM 800 O O . GLY A 1 105 ? -8.466 -10.587 -16.512 1.00 81.81 105 GLY A O 1
ATOM 801 N N . ALA A 1 106 ? -7.148 -10.714 -14.695 1.00 83.81 106 ALA A N 1
ATOM 802 C CA . ALA A 1 106 ? -5.875 -10.612 -15.402 1.00 83.81 106 ALA A CA 1
ATOM 803 C C . ALA A 1 106 ? -5.378 -12.005 -15.805 1.00 83.81 106 ALA A C 1
ATOM 805 O O . ALA A 1 106 ? -5.561 -12.968 -15.057 1.00 83.81 106 ALA A O 1
ATOM 806 N N . ASP A 1 107 ? -4.654 -12.095 -16.918 1.00 81.38 107 ASP A N 1
ATOM 807 C CA . ASP A 1 107 ? -3.856 -13.285 -17.199 1.00 81.38 107 ASP A CA 1
ATOM 808 C C . ASP A 1 107 ? -2.641 -13.301 -16.266 1.00 81.38 107 ASP A C 1
ATOM 810 O O . ASP A 1 107 ? -1.900 -12.320 -16.147 1.00 81.38 107 ASP A O 1
ATOM 814 N N . PHE A 1 108 ? -2.412 -14.433 -15.601 1.00 79.75 108 PHE A N 1
ATOM 815 C CA . PHE A 1 108 ? -1.224 -14.610 -14.778 1.00 79.75 108 PHE A CA 1
ATOM 816 C C . PHE A 1 108 ? 0.001 -14.856 -15.667 1.00 79.75 108 PHE A C 1
ATOM 818 O O . PHE A 1 108 ? 0.170 -15.936 -16.238 1.00 79.75 108 PHE A O 1
ATOM 825 N N . LEU A 1 109 ? 0.880 -13.857 -15.765 1.00 77.31 109 LEU A N 1
ATOM 826 C CA . LEU A 1 109 ? 2.109 -13.952 -16.552 1.00 77.31 109 LEU A CA 1
ATOM 827 C C . LEU A 1 109 ? 3.188 -14.696 -15.766 1.00 77.31 109 LEU A C 1
ATOM 829 O O . LEU A 1 109 ? 4.028 -14.069 -15.108 1.00 77.31 109 LEU A O 1
ATOM 833 N N . ALA A 1 110 ? 3.135 -16.027 -15.844 1.00 74.56 110 ALA A N 1
ATOM 834 C CA . ALA A 1 110 ? 4.105 -16.920 -15.227 1.00 74.56 110 ALA A CA 1
ATOM 835 C C . ALA A 1 110 ? 5.370 -17.071 -16.084 1.00 74.56 110 ALA A C 1
ATOM 837 O O . ALA A 1 110 ? 5.300 -17.352 -17.283 1.00 74.56 110 ALA A O 1
ATOM 838 N N . SER A 1 111 ? 6.528 -16.976 -15.439 1.00 70.19 111 SER A N 1
ATOM 839 C CA . SER A 1 111 ? 7.849 -17.274 -16.000 1.00 70.19 111 SER A CA 1
ATOM 840 C C . SER A 1 111 ? 7.934 -18.677 -16.618 1.00 70.19 111 SER A C 1
ATOM 842 O O . SER A 1 111 ? 8.538 -18.854 -17.675 1.00 70.19 111 SER A O 1
ATOM 844 N N . ASP A 1 112 ? 7.257 -19.654 -16.011 1.00 65.50 112 ASP A N 1
ATOM 845 C CA . ASP A 1 112 ? 7.274 -21.062 -16.429 1.00 65.50 112 ASP A CA 1
ATOM 846 C C . ASP A 1 112 ? 6.473 -21.326 -17.723 1.00 65.50 112 ASP A C 1
ATOM 848 O O . ASP A 1 112 ? 6.657 -22.358 -18.366 1.00 65.50 112 ASP A O 1
ATOM 852 N N . LEU A 1 113 ? 5.587 -20.402 -18.120 1.00 60.38 113 LEU A N 1
ATOM 853 C CA . LEU A 1 113 ? 4.721 -20.525 -19.303 1.00 60.38 113 LEU A CA 1
ATOM 854 C C . LEU A 1 113 ? 5.340 -19.913 -20.574 1.00 60.38 113 LEU A C 1
ATOM 856 O O . LEU A 1 113 ? 4.714 -19.941 -21.631 1.00 60.38 113 LEU A O 1
ATOM 860 N N . GLY A 1 114 ? 6.551 -19.347 -20.494 1.00 59.16 114 GLY A N 1
ATOM 861 C CA . GLY A 1 114 ? 7.238 -18.739 -21.642 1.00 59.16 114 GLY A CA 1
ATOM 862 C C . GLY A 1 114 ? 6.592 -17.449 -22.166 1.00 59.16 114 GLY A C 1
ATOM 863 O O . GLY A 1 114 ? 6.957 -16.973 -23.240 1.00 59.16 114 GLY A O 1
ATOM 864 N N . LEU A 1 115 ? 5.643 -16.874 -21.420 1.00 64.69 115 LEU A N 1
ATOM 865 C CA . LEU A 1 115 ? 4.981 -15.616 -21.755 1.00 64.69 115 LEU A CA 1
ATOM 866 C C . LEU A 1 115 ? 5.892 -14.437 -21.390 1.00 64.69 115 LEU A C 1
ATOM 868 O O . LEU A 1 115 ? 6.252 -14.236 -20.226 1.00 64.69 115 LEU A O 1
ATOM 872 N N . THR A 1 116 ? 6.276 -13.648 -22.392 1.00 67.69 116 THR A N 1
ATOM 873 C CA . THR A 1 116 ? 7.120 -12.466 -22.211 1.00 67.69 116 THR A CA 1
ATOM 874 C C . THR A 1 116 ? 6.275 -11.216 -21.980 1.00 67.69 116 THR A C 1
ATOM 876 O O . THR A 1 116 ? 5.224 -11.015 -22.584 1.00 67.69 116 THR A O 1
ATOM 879 N N . LEU A 1 117 ? 6.771 -10.329 -21.114 1.00 69.56 117 LEU A N 1
ATOM 880 C CA . LEU A 1 117 ? 6.136 -9.042 -20.795 1.00 69.56 117 LEU A CA 1
ATOM 881 C C . LEU A 1 117 ? 5.976 -8.122 -22.028 1.00 69.56 117 LEU A C 1
ATOM 883 O O . LEU A 1 117 ? 5.139 -7.225 -22.027 1.00 69.56 117 LEU A O 1
ATOM 887 N N . GLU A 1 118 ? 6.739 -8.377 -23.093 1.00 67.56 118 GLU A N 1
ATOM 888 C CA . GLU A 1 118 ? 6.748 -7.594 -24.334 1.00 67.56 118 GLU A CA 1
ATOM 889 C C . GLU A 1 118 ? 5.506 -7.818 -25.212 1.00 67.56 118 GLU A C 1
ATOM 891 O O . GLU A 1 118 ? 5.088 -6.902 -25.918 1.00 67.56 118 GLU A O 1
ATOM 896 N N . SER A 1 119 ? 4.898 -9.009 -25.168 1.00 63.09 119 SER A N 1
ATOM 897 C CA . SER A 1 119 ? 3.731 -9.351 -25.996 1.00 63.09 119 SER A CA 1
ATOM 898 C C . SER A 1 119 ? 2.392 -9.127 -25.294 1.00 63.09 119 SER A C 1
ATOM 900 O O . SER A 1 119 ? 1.350 -9.505 -25.831 1.00 63.09 119 SER A O 1
ATOM 902 N N . VAL A 1 120 ? 2.398 -8.549 -24.092 1.00 68.38 120 VAL A N 1
ATOM 903 C CA . VAL A 1 120 ? 1.188 -8.433 -23.276 1.00 68.38 120 VAL A CA 1
ATOM 904 C C . VAL A 1 120 ? 0.195 -7.482 -23.942 1.00 68.38 120 VAL A C 1
ATOM 906 O O . VAL A 1 120 ? 0.494 -6.324 -24.255 1.00 68.38 120 VAL A O 1
ATOM 909 N N . THR A 1 121 ? -1.017 -7.977 -24.167 1.00 67.00 121 THR A N 1
ATOM 910 C CA . THR A 1 121 ? -2.116 -7.203 -24.753 1.00 67.00 121 THR A CA 1
ATOM 911 C C . THR A 1 121 ? -3.010 -6.599 -23.670 1.00 67.00 121 THR A C 1
ATOM 913 O O . THR A 1 121 ? -3.029 -7.044 -22.528 1.00 67.00 121 THR A O 1
ATOM 916 N N . SER A 1 122 ? -3.744 -5.535 -24.011 1.00 64.31 122 SER A N 1
ATOM 917 C CA . SER A 1 122 ? -4.634 -4.817 -23.080 1.00 64.31 122 SER A CA 1
ATOM 918 C C . SER A 1 122 ? -5.735 -5.699 -22.485 1.00 64.31 122 SER A C 1
ATOM 920 O O . SER A 1 122 ? -6.256 -5.379 -21.416 1.00 64.31 122 SER A O 1
ATOM 922 N N . ASP A 1 123 ? -6.058 -6.791 -23.174 1.00 65.19 123 ASP A N 1
ATOM 923 C CA . ASP A 1 123 ? -7.087 -7.761 -22.798 1.00 65.19 123 ASP A CA 1
ATOM 924 C C . ASP A 1 123 ? -6.597 -8.719 -21.704 1.00 65.19 123 ASP A C 1
ATOM 926 O O . ASP A 1 123 ? -7.402 -9.281 -20.974 1.00 65.19 123 ASP A O 1
ATOM 930 N N . GLN A 1 124 ? -5.276 -8.838 -21.541 1.00 69.94 124 GLN A N 1
ATOM 931 C CA . GLN A 1 124 ? -4.621 -9.677 -20.533 1.00 69.94 124 GLN A CA 1
ATOM 932 C C . GLN A 1 124 ? -4.447 -8.953 -19.189 1.00 69.94 124 GLN A C 1
ATOM 934 O O . GLN A 1 124 ? -3.983 -9.539 -18.211 1.00 69.94 124 GLN A O 1
ATOM 939 N N . LEU A 1 125 ? -4.796 -7.663 -19.132 1.00 78.62 125 LEU A N 1
ATOM 940 C CA . LEU A 1 125 ? -4.764 -6.864 -17.912 1.00 78.62 125 LEU A CA 1
ATOM 941 C C . LEU A 1 125 ? -6.104 -6.9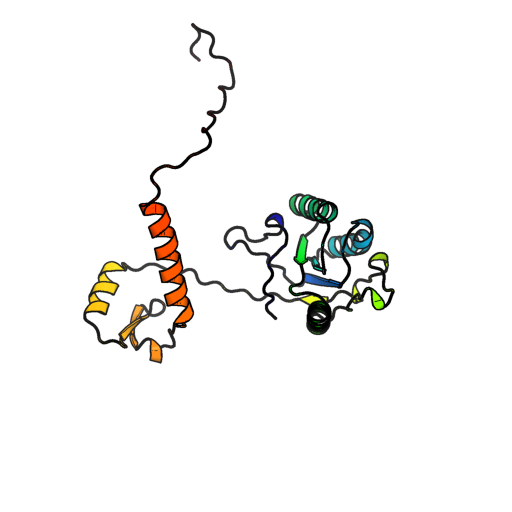41 -17.188 1.00 78.62 125 LEU A C 1
ATOM 943 O O . LEU A 1 125 ? -7.155 -6.620 -17.752 1.00 78.62 125 LEU A O 1
ATOM 947 N N . GLY A 1 126 ? -6.033 -7.241 -15.895 1.00 79.62 126 GLY A N 1
ATOM 948 C CA . GLY A 1 126 ? -7.193 -7.245 -15.017 1.00 79.62 126 GLY A CA 1
ATOM 949 C C . GLY A 1 126 ? -7.750 -5.845 -14.806 1.00 79.62 126 GLY A C 1
ATOM 950 O O . GLY A 1 126 ? -7.125 -4.839 -15.151 1.00 79.62 126 GLY A O 1
ATOM 951 N N . THR A 1 127 ? -8.936 -5.767 -14.217 1.00 79.88 127 THR A N 1
ATOM 952 C CA . THR A 1 127 ? -9.599 -4.496 -13.913 1.00 79.88 127 THR A CA 1
ATOM 953 C C . THR A 1 127 ? -9.954 -4.461 -12.433 1.00 79.88 127 THR A C 1
ATOM 955 O O . THR A 1 127 ? -10.523 -5.415 -11.909 1.00 79.88 127 THR A O 1
ATOM 958 N N . SER A 1 128 ? -9.619 -3.370 -11.742 1.00 70.12 128 SER A N 1
ATOM 959 C CA . SER A 1 128 ? -9.952 -3.204 -10.322 1.00 70.12 128 SER A CA 1
ATOM 960 C C . SER A 1 128 ? -10.753 -1.930 -10.060 1.00 70.12 128 SER A C 1
ATOM 962 O O . SER A 1 128 ? -10.363 -0.844 -10.501 1.00 70.12 128 SER A O 1
ATOM 964 N N . TYR A 1 129 ? -11.825 -2.067 -9.279 1.00 56.41 129 TYR A N 1
ATOM 965 C CA . TYR A 1 129 ? -12.629 -0.971 -8.736 1.00 56.41 129 TYR A CA 1
ATOM 966 C C . TYR A 1 129 ? -12.219 -0.725 -7.274 1.00 56.41 129 TYR A C 1
ATOM 968 O O . TYR A 1 129 ? -12.153 -1.671 -6.490 1.00 56.41 129 TYR A O 1
ATOM 976 N N . ALA A 1 130 ? -11.906 0.520 -6.904 1.00 47.41 130 ALA A N 1
ATOM 977 C CA . ALA A 1 130 ? -11.489 0.868 -5.542 1.00 47.41 130 ALA A CA 1
ATOM 978 C C . ALA A 1 130 ? -12.680 1.167 -4.613 1.00 47.41 130 ALA A C 1
ATOM 980 O O . ALA A 1 130 ? -13.687 1.727 -5.044 1.00 47.41 130 ALA A O 1
ATOM 981 N N . SER A 1 131 ? -12.524 0.852 -3.323 1.00 33.66 131 SER A N 1
ATOM 982 C CA . SER A 1 131 ? -13.450 1.207 -2.238 1.00 33.66 131 SER A CA 1
ATOM 983 C C . SER A 1 131 ? -12.778 2.144 -1.229 1.00 33.66 131 SER A C 1
ATOM 985 O O . SER A 1 131 ? -11.664 1.878 -0.777 1.00 33.66 131 SER A O 1
ATOM 987 N N . TYR A 1 132 ? -13.480 3.226 -0.891 1.00 30.97 132 TYR A N 1
ATOM 988 C CA . TYR A 1 132 ? -13.070 4.303 0.013 1.00 30.97 132 TYR A CA 1
ATOM 989 C C . TYR A 1 132 ? -13.495 4.029 1.460 1.00 30.97 132 TYR A C 1
ATOM 991 O O . TYR A 1 132 ? -14.585 3.505 1.675 1.00 30.97 132 TYR A O 1
ATOM 999 N N . ASP A 1 133 ? -12.711 4.505 2.432 1.00 29.08 133 ASP A N 1
ATOM 1000 C CA . ASP A 1 133 ? -13.220 4.793 3.778 1.00 29.08 133 ASP A CA 1
ATOM 1001 C C . ASP A 1 133 ? -12.800 6.206 4.237 1.00 29.08 133 ASP A C 1
ATOM 1003 O O . ASP A 1 133 ? -11.709 6.706 3.917 1.00 29.08 133 ASP A O 1
ATOM 1007 N N . ASN A 1 134 ? -13.729 6.900 4.892 1.00 28.81 134 ASN A N 1
ATOM 1008 C CA . ASN A 1 134 ? -13.684 8.322 5.231 1.00 28.81 134 ASN A CA 1
ATOM 1009 C C . ASN A 1 134 ? -14.434 8.540 6.554 1.00 28.81 134 ASN A C 1
ATOM 1011 O O . ASN A 1 134 ? -15.662 8.560 6.570 1.00 28.81 134 ASN A O 1
ATOM 1015 N N . SER A 1 135 ? -13.719 8.791 7.651 1.00 25.78 135 SER A N 1
ATOM 1016 C CA . SER A 1 135 ? -14.340 9.270 8.890 1.00 25.78 135 SER A CA 1
ATOM 1017 C C . SER A 1 135 ? -13.435 10.276 9.604 1.00 25.78 135 SER A C 1
ATOM 1019 O O . SER A 1 135 ? -12.532 9.911 10.355 1.00 25.78 135 SER A O 1
ATOM 1021 N N . SER A 1 136 ? -13.676 11.562 9.358 1.00 30.02 136 SER A N 1
ATOM 1022 C CA . SER A 1 136 ? -13.127 12.684 10.122 1.00 30.02 136 SER A CA 1
ATOM 1023 C C . SER A 1 136 ? -14.205 13.212 11.079 1.00 30.02 136 SER A C 1
ATOM 1025 O O . SER A 1 136 ? -15.315 13.549 10.668 1.00 30.02 136 SER A O 1
ATOM 1027 N N . GLN A 1 137 ? -13.902 13.232 12.379 1.00 32.69 137 GLN A N 1
ATOM 1028 C CA . GLN A 1 137 ? -14.870 13.461 13.459 1.00 32.69 137 GLN A CA 1
ATOM 1029 C C . GLN A 1 137 ? -14.874 14.924 13.937 1.00 32.69 137 GLN A C 1
ATOM 1031 O O . GLN A 1 137 ? -13.826 15.558 14.056 1.00 32.69 137 GLN A O 1
ATOM 1036 N N . ARG A 1 138 ? -16.078 15.454 14.200 1.00 32.25 138 ARG A N 1
ATOM 1037 C CA . ARG A 1 138 ? -16.361 16.809 14.709 1.00 32.25 138 ARG A CA 1
ATOM 1038 C C . ARG A 1 138 ? -16.319 16.861 16.239 1.00 32.25 138 ARG A C 1
ATOM 1040 O O . ARG A 1 138 ? -16.724 15.914 16.904 1.00 32.25 138 ARG A O 1
ATOM 1047 N N . GLY A 1 139 ? -15.865 18.001 16.761 1.00 39.91 139 GLY A N 1
ATOM 1048 C CA . GLY A 1 139 ? -15.622 18.251 18.180 1.00 39.91 139 GLY A CA 1
ATOM 1049 C C . GLY A 1 139 ? -16.858 18.616 19.008 1.00 39.91 139 GLY A C 1
ATOM 1050 O O . GLY A 1 139 ? -17.653 19.476 18.630 1.00 39.91 139 GLY A O 1
ATOM 1051 N N . LEU A 1 140 ? -16.930 17.990 20.182 1.00 48.56 140 LEU A N 1
ATOM 1052 C CA . LEU A 1 140 ? -17.522 18.524 21.407 1.00 48.56 140 LEU A CA 1
ATOM 1053 C C . LEU A 1 140 ? -16.411 18.672 22.458 1.00 48.56 140 LEU A C 1
ATOM 1055 O O . LEU A 1 140 ? -15.331 18.099 22.304 1.00 48.56 140 LEU A O 1
ATOM 1059 N N . ASP A 1 141 ? -16.675 19.431 23.521 1.00 57.38 141 ASP A N 1
ATOM 1060 C CA . ASP A 1 141 ? -15.748 19.607 24.642 1.00 57.38 141 ASP A CA 1
ATOM 1061 C C . ASP A 1 141 ? -15.587 18.286 25.418 1.00 57.38 141 ASP A C 1
ATOM 1063 O O . ASP A 1 141 ? -16.451 17.872 26.196 1.00 57.38 141 ASP A O 1
ATOM 1067 N N . GLY A 1 142 ? -14.497 17.569 25.132 1.00 61.56 142 GLY A N 1
ATOM 1068 C CA . GLY A 1 142 ? -14.272 16.202 25.610 1.00 61.56 142 GLY A CA 1
ATOM 1069 C C . GLY A 1 142 ? -14.109 16.091 27.127 1.00 61.56 142 GLY A C 1
ATOM 1070 O O . GLY A 1 142 ? -14.354 15.026 27.689 1.00 61.56 142 GLY A O 1
ATOM 1071 N N . SER A 1 143 ? -13.753 17.185 27.800 1.00 71.19 143 SER A N 1
ATOM 1072 C CA . SER A 1 143 ? -13.545 17.226 29.251 1.00 71.19 143 SER A CA 1
ATOM 1073 C C . SER A 1 143 ? -14.833 16.920 30.033 1.00 71.19 143 SER A C 1
ATOM 1075 O O . SER A 1 143 ? -14.858 16.008 30.861 1.00 71.19 143 SER A O 1
ATOM 1077 N N . ALA A 1 144 ? -15.933 17.594 29.687 1.00 74.81 144 ALA A N 1
ATOM 1078 C CA . ALA A 1 144 ? -17.249 17.391 30.295 1.00 74.81 144 ALA A CA 1
ATOM 1079 C C . ALA A 1 144 ? -17.835 16.001 29.991 1.00 74.81 144 ALA A C 1
ATOM 1081 O O . ALA A 1 144 ? -18.565 15.423 30.801 1.00 74.81 144 ALA A O 1
ATOM 1082 N N . VAL A 1 145 ? -17.508 15.437 28.821 1.00 77.12 145 VAL A N 1
ATOM 1083 C CA . VAL A 1 145 ? -17.958 14.093 28.446 1.00 77.12 145 VAL A CA 1
ATOM 1084 C C . VAL A 1 145 ? -17.288 13.034 29.317 1.00 77.12 145 VAL A C 1
ATOM 1086 O O . VAL A 1 145 ? -17.981 12.155 29.827 1.00 77.12 145 VAL A O 1
ATOM 1089 N N . VAL A 1 146 ? -15.974 13.138 29.533 1.00 80.75 146 VAL A N 1
ATOM 1090 C CA . VAL A 1 146 ? -15.203 12.179 30.340 1.00 80.75 146 VAL A CA 1
ATOM 1091 C C . VAL A 1 146 ? -15.653 12.177 31.801 1.00 80.75 146 VAL A C 1
ATOM 1093 O O . VAL A 1 146 ? -15.853 11.105 32.365 1.00 80.75 146 VAL A O 1
ATOM 1096 N N . GLU A 1 147 ? -15.878 13.345 32.404 1.00 82.69 147 GLU A N 1
ATOM 1097 C CA . GLU A 1 147 ? -16.334 13.442 33.799 1.00 82.69 147 GLU A CA 1
ATOM 1098 C C . GLU A 1 147 ? -17.685 12.738 34.018 1.00 82.69 147 GLU A C 1
ATOM 1100 O O . GLU A 1 147 ? -17.875 11.976 34.971 1.00 82.69 147 GLU A O 1
ATOM 1105 N N . LYS A 1 148 ? -18.615 12.915 33.076 1.00 83.19 148 LYS A N 1
ATOM 1106 C CA . LYS A 1 148 ? -19.911 12.234 33.110 1.00 83.19 148 LYS A CA 1
ATOM 1107 C C . LYS A 1 148 ? -19.796 10.724 32.873 1.00 83.19 148 LYS A C 1
ATOM 1109 O O . LYS A 1 148 ? -20.577 9.960 33.434 1.00 83.19 148 LYS A O 1
ATOM 1114 N N . LEU A 1 149 ? -18.828 10.272 32.076 1.00 84.50 149 LEU A N 1
ATOM 1115 C CA . LEU A 1 149 ? -18.583 8.841 31.864 1.00 84.50 149 LEU A CA 1
ATOM 1116 C C . LEU A 1 149 ? -17.958 8.166 33.086 1.00 84.50 149 LEU A C 1
ATOM 1118 O O . LEU A 1 149 ? -18.349 7.052 33.414 1.00 84.50 149 LEU A O 1
ATOM 1122 N N . LEU A 1 150 ? -17.065 8.850 33.806 1.00 86.25 150 LEU A N 1
ATOM 1123 C CA . LEU A 1 150 ? -16.472 8.335 35.048 1.00 86.25 150 LEU A CA 1
ATOM 1124 C C . LEU A 1 150 ? -17.510 8.084 36.153 1.00 86.25 150 LEU A C 1
ATOM 1126 O O . LEU A 1 150 ? -17.288 7.241 37.017 1.00 86.25 150 LEU A O 1
ATOM 1130 N N . SER A 1 151 ? -18.633 8.805 36.125 1.00 87.69 151 SER A N 1
ATOM 1131 C CA . SER A 1 151 ? -19.758 8.636 37.057 1.00 87.69 151 SER A CA 1
ATOM 1132 C C . SER A 1 151 ? -20.864 7.702 36.542 1.00 87.69 151 SER A C 1
ATOM 1134 O O . SER A 1 151 ? -21.830 7.452 37.260 1.00 87.69 151 SER A O 1
ATOM 1136 N N . SER A 1 152 ? -20.739 7.184 35.317 1.00 86.56 152 SER A N 1
ATOM 1137 C CA . SER A 1 152 ? -21.727 6.303 34.683 1.00 86.56 152 SER A CA 1
ATOM 1138 C C . SER A 1 152 ? -21.388 4.817 34.873 1.00 86.56 152 SER A C 1
ATOM 1140 O O . SER A 1 152 ? -20.278 4.452 35.254 1.00 86.56 152 SER A O 1
ATOM 1142 N N . GLU A 1 153 ? -22.351 3.932 34.600 1.00 88.31 153 GLU A N 1
ATOM 1143 C CA . GLU A 1 153 ? -22.123 2.482 34.634 1.00 88.31 153 GLU A CA 1
ATOM 1144 C C . GLU A 1 153 ? -21.256 1.988 33.464 1.00 88.31 153 GLU A C 1
ATOM 1146 O O . GLU A 1 153 ? -21.262 2.571 32.383 1.00 88.31 153 GLU A O 1
ATOM 1151 N N . TRP A 1 154 ? -20.585 0.844 33.659 1.00 81.38 154 TRP A N 1
ATOM 1152 C CA . TRP A 1 154 ? -19.636 0.208 32.725 1.00 81.38 154 TRP A CA 1
ATOM 1153 C C . TRP A 1 154 ? -20.078 0.161 31.251 1.00 81.38 154 TRP A C 1
ATOM 1155 O O . TRP A 1 154 ? -19.246 0.281 30.356 1.00 81.38 154 TRP A O 1
ATOM 1165 N N . LEU A 1 155 ? -21.371 -0.042 30.982 1.00 87.12 155 LEU A N 1
ATOM 1166 C CA . LEU A 1 155 ? -21.890 -0.203 29.619 1.00 87.12 155 LEU A CA 1
ATOM 1167 C C . LEU A 1 155 ? -22.282 1.116 28.948 1.00 87.12 155 LEU A C 1
ATOM 1169 O O . LEU A 1 155 ? -22.489 1.135 27.734 1.00 87.12 155 LEU A O 1
ATOM 1173 N N . VAL A 1 156 ? -22.430 2.191 29.721 1.00 89.19 156 VAL A N 1
ATOM 1174 C CA . VAL A 1 156 ? -22.888 3.487 29.225 1.00 89.19 156 VAL A CA 1
ATOM 1175 C C . VAL A 1 156 ? -21.690 4.277 28.719 1.00 89.19 156 VAL A C 1
ATOM 1177 O O . VAL A 1 156 ? -20.738 4.535 29.449 1.00 89.19 156 VAL A O 1
ATOM 1180 N N . GLY A 1 157 ? -21.760 4.701 27.463 1.00 88.62 157 GLY A N 1
ATOM 1181 C CA . GLY A 1 157 ? -20.749 5.530 26.831 1.00 88.62 157 GLY A CA 1
ATOM 1182 C C . GLY A 1 157 ? -21.357 6.650 26.005 1.00 88.62 157 GLY A C 1
ATOM 1183 O O . GLY A 1 157 ? -22.574 6.770 25.871 1.00 88.62 157 GLY A O 1
ATOM 1184 N N . TYR A 1 158 ? -20.494 7.504 25.468 1.00 86.06 158 TYR A N 1
ATOM 1185 C CA . TYR A 1 158 ? -20.908 8.642 24.662 1.00 86.06 158 TYR A CA 1
ATOM 1186 C C . TYR A 1 158 ? -20.808 8.312 23.172 1.00 86.06 158 TYR A C 1
ATOM 1188 O O . TYR A 1 158 ? -19.718 8.075 22.653 1.00 86.06 158 TYR A O 1
ATOM 1196 N N . ASN A 1 159 ? -21.940 8.322 22.474 1.00 86.56 159 ASN A N 1
ATOM 1197 C CA . ASN A 1 159 ? -21.981 8.175 21.027 1.00 86.56 159 ASN A CA 1
ATOM 1198 C C . ASN A 1 159 ? -21.782 9.546 20.362 1.00 86.56 159 ASN A C 1
ATOM 1200 O O . ASN A 1 159 ? -22.679 10.389 20.368 1.00 86.56 159 ASN A O 1
ATOM 1204 N N . ALA A 1 160 ? -20.615 9.755 19.748 1.00 80.69 160 ALA A N 1
ATOM 1205 C CA . ALA A 1 160 ? -20.264 11.007 19.072 1.00 80.69 160 ALA A CA 1
ATOM 1206 C C . ALA A 1 160 ? -21.023 11.250 17.750 1.00 80.69 160 ALA A C 1
ATOM 1208 O O . ALA A 1 160 ? -21.035 12.371 17.250 1.00 80.69 160 ALA A O 1
ATOM 1209 N N . MET A 1 161 ? -21.656 10.227 17.164 1.00 79.44 161 MET A N 1
ATOM 1210 C CA . MET A 1 161 ? -22.507 10.387 15.977 1.00 79.44 161 MET A CA 1
ATOM 1211 C C . MET A 1 161 ? -23.880 10.960 16.344 1.00 79.44 161 MET A C 1
ATOM 1213 O O . MET A 1 161 ? -24.425 11.783 15.611 1.00 79.44 161 MET A O 1
ATOM 1217 N N . THR A 1 162 ? -24.444 10.522 17.473 1.00 80.94 162 THR A N 1
ATOM 1218 C CA . THR A 1 162 ? -25.800 10.895 17.914 1.00 80.94 162 THR A CA 1
ATOM 1219 C C . THR A 1 162 ? -25.812 11.928 19.043 1.00 80.94 162 THR A C 1
ATOM 1221 O O . THR A 1 162 ? -26.876 12.458 19.367 1.00 80.94 162 THR A O 1
ATOM 1224 N N . ASN A 1 163 ? -24.648 12.238 19.623 1.00 79.75 163 ASN A N 1
ATOM 1225 C CA . ASN A 1 163 ? -24.445 13.098 20.791 1.00 79.75 163 ASN A CA 1
ATOM 1226 C C . ASN A 1 163 ? -25.218 12.648 22.045 1.00 79.75 163 ASN A C 1
ATOM 1228 O O . ASN A 1 163 ? -25.658 13.482 22.840 1.00 79.75 163 ASN A O 1
ATOM 1232 N N . LYS A 1 164 ? -25.399 11.334 22.234 1.00 84.00 164 LYS A N 1
ATOM 1233 C CA . LYS A 1 164 ? -26.156 10.754 23.356 1.00 84.00 164 LYS A CA 1
ATOM 1234 C C . LYS A 1 164 ? -25.295 9.844 24.226 1.00 84.00 164 LYS A C 1
ATOM 1236 O O . LYS A 1 164 ? -24.337 9.240 23.754 1.00 84.00 164 LYS A O 1
ATOM 1241 N N . TYR A 1 165 ? -25.676 9.747 25.499 1.00 86.38 165 TYR A N 1
ATOM 1242 C CA . TYR A 1 165 ? -25.148 8.746 26.424 1.00 86.38 165 TYR A CA 1
ATOM 1243 C C . TYR A 1 165 ? -26.043 7.517 26.358 1.00 86.38 165 TYR A C 1
ATOM 1245 O O . TYR A 1 165 ? -27.226 7.598 26.686 1.00 86.38 165 TYR A O 1
ATOM 1253 N N . GLU A 1 166 ? -25.494 6.405 25.901 1.00 90.25 166 GLU A N 1
ATOM 1254 C CA . GLU A 1 166 ? -26.241 5.178 25.658 1.00 90.25 166 GLU A CA 1
ATOM 1255 C C . GLU A 1 166 ? -25.347 3.956 25.847 1.00 90.25 166 GLU A C 1
ATOM 1257 O O . GLU A 1 166 ? -24.136 4.073 26.035 1.00 90.25 166 GLU A O 1
ATOM 1262 N N . ASN A 1 167 ? -25.945 2.769 25.825 1.00 91.50 167 ASN A N 1
ATOM 1263 C CA . ASN A 1 167 ? -25.179 1.536 25.896 1.00 91.50 167 ASN A CA 1
ATOM 1264 C C . ASN A 1 167 ? -24.397 1.335 24.587 1.00 91.50 167 ASN A C 1
ATOM 1266 O O . ASN A 1 167 ? -25.007 1.091 23.546 1.00 91.50 167 ASN A O 1
ATOM 1270 N N . LEU A 1 168 ? -23.063 1.419 24.646 1.00 88.19 168 LEU A N 1
ATOM 1271 C CA . LEU A 1 168 ? -22.214 1.379 23.445 1.00 88.19 168 LEU A CA 1
ATOM 1272 C C . LEU A 1 168 ? -22.264 0.033 22.721 1.00 88.19 168 LEU A C 1
ATOM 1274 O O . LEU A 1 168 ? -22.212 -0.023 21.495 1.00 88.19 168 LEU A O 1
ATOM 1278 N N . ILE A 1 169 ? -22.417 -1.058 23.474 1.00 88.12 169 ILE A N 1
ATOM 1279 C CA . ILE A 1 169 ? -22.515 -2.397 22.890 1.00 88.12 169 ILE A CA 1
ATOM 1280 C C . ILE A 1 169 ? -23.828 -2.521 22.111 1.00 88.12 169 ILE A C 1
ATOM 1282 O O . ILE A 1 169 ? -23.837 -3.034 20.995 1.00 88.12 169 ILE A O 1
ATOM 1286 N N . GLN A 1 170 ? -24.931 -2.013 22.669 1.00 89.31 170 GLN A N 1
ATOM 1287 C CA . GLN A 1 170 ? -26.233 -2.027 21.996 1.00 89.31 170 GLN A CA 1
ATOM 1288 C C . GLN A 1 170 ? -26.288 -1.082 20.791 1.00 89.31 170 GLN A C 1
ATOM 1290 O O . GLN A 1 170 ? -26.963 -1.398 19.815 1.00 89.31 170 GLN A O 1
ATOM 1295 N N . SER A 1 171 ? -25.575 0.047 20.829 1.00 87.00 171 SER A N 1
ATOM 1296 C CA . SER A 1 171 ? -25.484 0.973 19.694 1.00 87.00 171 SER A CA 1
ATOM 1297 C C . SER A 1 171 ? -24.492 0.530 18.612 1.00 87.00 171 SER A C 1
ATOM 1299 O O . SER A 1 171 ? -24.368 1.200 17.587 1.00 87.00 171 SER A O 1
ATOM 1301 N N . GLY A 1 172 ? -23.820 -0.612 18.799 1.00 87.44 172 GLY A N 1
ATOM 1302 C CA . GLY A 1 172 ? -22.889 -1.187 17.827 1.00 87.44 172 GLY A CA 1
ATOM 1303 C C . GLY A 1 172 ? -21.519 -0.507 17.792 1.00 87.44 172 GLY A C 1
ATOM 1304 O O . GLY A 1 172 ? -20.747 -0.746 16.866 1.00 87.44 172 GLY A O 1
ATOM 1305 N N . ILE A 1 173 ? -21.199 0.322 18.788 1.00 85.19 173 ILE A N 1
ATOM 1306 C CA . ILE A 1 173 ? -19.898 0.981 18.928 1.00 85.19 173 ILE A CA 1
ATOM 1307 C C . ILE A 1 173 ? -18.995 0.067 19.752 1.00 85.19 173 ILE A C 1
ATOM 1309 O O . ILE A 1 173 ? -19.037 0.058 20.982 1.00 85.19 173 ILE A O 1
ATOM 1313 N N . ILE A 1 174 ? -18.197 -0.745 19.060 1.00 87.69 174 ILE A N 1
ATOM 1314 C CA . ILE A 1 174 ? -17.333 -1.753 19.677 1.00 87.69 174 ILE A CA 1
ATOM 1315 C C . ILE A 1 174 ? -15.938 -1.647 19.075 1.00 87.69 174 ILE A C 1
ATOM 1317 O O . ILE A 1 174 ? -15.763 -1.815 17.869 1.00 87.69 174 ILE A O 1
ATOM 1321 N N . ASP A 1 175 ? -14.941 -1.464 19.937 1.00 85.19 175 ASP A N 1
ATOM 1322 C CA . ASP A 1 175 ? -13.538 -1.540 19.548 1.00 85.19 175 ASP A CA 1
ATOM 1323 C C . ASP A 1 175 ? -12.969 -2.932 19.850 1.00 85.19 175 ASP A C 1
ATOM 1325 O O . ASP A 1 175 ? -13.111 -3.444 20.968 1.00 85.19 175 ASP A O 1
ATOM 1329 N N . PRO A 1 176 ? -12.273 -3.575 18.894 1.00 89.38 176 PRO A N 1
ATOM 1330 C CA . PRO A 1 176 ? -11.576 -4.819 19.171 1.00 89.38 176 PRO A CA 1
ATOM 1331 C C . PRO A 1 176 ? -10.518 -4.607 20.258 1.00 89.38 176 PRO A C 1
ATOM 1333 O O . PRO A 1 176 ? -9.626 -3.771 20.112 1.00 89.38 176 PRO A O 1
ATOM 1336 N N . ALA A 1 177 ? -10.526 -5.439 21.303 1.00 87.19 177 ALA A N 1
ATOM 1337 C CA . ALA A 1 177 ? -9.593 -5.318 22.432 1.00 87.19 177 ALA A CA 1
ATOM 1338 C C . ALA A 1 177 ? -8.107 -5.282 22.010 1.00 87.19 177 ALA A C 1
ATOM 1340 O O . ALA A 1 177 ? -7.269 -4.653 22.660 1.00 87.19 177 ALA A O 1
ATOM 1341 N N . ARG A 1 178 ? -7.763 -5.939 20.891 1.00 82.94 178 ARG A N 1
ATOM 1342 C CA . ARG A 1 178 ? -6.413 -5.903 20.312 1.00 82.94 178 ARG A CA 1
ATOM 1343 C C . ARG A 1 178 ? -6.011 -4.493 19.871 1.00 82.94 178 ARG A C 1
ATOM 1345 O O . ARG A 1 178 ? -4.858 -4.133 20.077 1.00 82.94 178 ARG A O 1
ATOM 1352 N N . VAL A 1 179 ? -6.928 -3.715 19.298 1.00 87.25 179 VAL A N 1
ATOM 1353 C CA . VAL A 1 179 ? -6.659 -2.359 18.799 1.00 87.25 179 VAL A CA 1
ATOM 1354 C C . VAL A 1 179 ? -6.343 -1.427 19.966 1.00 87.25 179 VAL A C 1
ATOM 1356 O O . VAL A 1 179 ? -5.255 -0.853 19.988 1.00 87.25 179 VAL A O 1
ATOM 1359 N N . SER A 1 180 ? -7.207 -1.360 20.985 1.00 86.25 180 SER A N 1
ATOM 1360 C CA . SER A 1 180 ? -7.001 -0.490 22.155 1.00 86.25 180 SER A CA 1
ATOM 1361 C C . SER A 1 180 ? -5.721 -0.848 22.920 1.00 86.25 180 SER A C 1
ATOM 1363 O O . SER A 1 180 ? -4.947 0.032 23.298 1.00 86.25 180 SER A O 1
ATOM 1365 N N . ARG A 1 181 ? -5.436 -2.148 23.085 1.00 88.62 181 ARG A N 1
ATOM 1366 C CA . ARG A 1 181 ? -4.200 -2.620 23.726 1.00 88.62 181 ARG A CA 1
ATOM 1367 C C . ARG A 1 181 ? -2.956 -2.234 22.928 1.00 88.62 181 ARG A C 1
ATOM 1369 O O . ARG A 1 181 ? -2.008 -1.714 23.509 1.00 88.62 181 ARG A O 1
ATOM 1376 N N . CYS A 1 182 ? -2.938 -2.506 21.623 1.00 83.31 182 CYS A N 1
ATOM 1377 C CA . CYS A 1 182 ? -1.790 -2.192 20.773 1.00 83.31 182 CYS A CA 1
ATOM 1378 C C . CYS A 1 182 ? -1.543 -0.681 20.705 1.00 83.31 182 CYS A C 1
ATOM 1380 O O . CYS A 1 182 ? -0.393 -0.258 20.799 1.00 83.31 182 CYS A O 1
ATOM 1382 N N . ALA A 1 183 ? -2.603 0.126 20.605 1.00 84.19 183 ALA A N 1
ATOM 1383 C CA . ALA A 1 183 ? -2.499 1.580 20.615 1.00 84.19 183 ALA A CA 1
ATOM 1384 C C . ALA A 1 183 ? -1.832 2.087 21.904 1.00 84.19 183 ALA A C 1
ATOM 1386 O O . ALA A 1 183 ? -0.839 2.813 21.835 1.00 84.19 183 ALA A O 1
ATOM 1387 N N . LEU A 1 184 ? -2.309 1.639 23.072 1.00 89.31 184 LEU A N 1
ATOM 1388 C CA . LEU A 1 184 ? -1.744 2.040 24.362 1.00 89.31 184 LEU A CA 1
ATOM 1389 C C . LEU A 1 184 ? -0.292 1.574 24.531 1.00 89.31 184 LEU A C 1
ATOM 1391 O O . LEU A 1 184 ? 0.557 2.348 24.966 1.00 89.31 184 LEU A O 1
ATOM 1395 N N . GLN A 1 185 ? 0.010 0.326 24.161 1.00 91.25 185 GLN A N 1
ATOM 1396 C CA . GLN A 1 185 ? 1.364 -0.229 24.256 1.00 91.25 185 GLN A CA 1
ATOM 1397 C C . GLN A 1 185 ? 2.361 0.542 23.386 1.00 91.25 185 GLN A C 1
ATOM 1399 O O . GLN A 1 185 ? 3.438 0.902 23.860 1.00 91.25 185 GLN A O 1
ATOM 1404 N N . ASN A 1 186 ? 1.992 0.846 22.141 1.00 88.88 186 ASN A N 1
ATOM 1405 C CA . ASN A 1 186 ? 2.844 1.603 21.229 1.00 88.88 186 ASN A CA 1
ATOM 1406 C C . ASN A 1 186 ? 3.065 3.038 21.734 1.00 88.88 186 ASN A C 1
ATOM 1408 O O . ASN A 1 186 ? 4.199 3.518 21.744 1.00 88.88 186 ASN A O 1
ATOM 1412 N N . ALA A 1 187 ? 2.004 3.701 22.209 1.00 87.94 187 ALA A N 1
ATOM 1413 C CA . ALA A 1 187 ? 2.085 5.054 22.754 1.00 87.94 187 ALA A CA 1
ATOM 1414 C C . ALA A 1 187 ? 2.978 5.120 24.004 1.00 87.94 187 ALA A C 1
ATOM 1416 O O . ALA A 1 187 ? 3.867 5.972 24.086 1.00 87.94 187 ALA A O 1
ATOM 1417 N N . ALA A 1 188 ? 2.798 4.188 24.945 1.00 93.00 188 ALA A N 1
ATOM 1418 C CA . ALA A 1 188 ? 3.623 4.094 26.146 1.00 93.00 188 ALA A CA 1
ATOM 1419 C C . ALA A 1 188 ? 5.091 3.792 25.804 1.00 93.00 188 ALA A C 1
ATOM 1421 O O . ALA A 1 188 ? 5.989 4.387 26.394 1.00 93.00 188 ALA A O 1
ATOM 1422 N N . SER A 1 189 ? 5.344 2.929 24.814 1.00 93.12 189 SER A N 1
ATOM 1423 C CA . SER A 1 189 ? 6.699 2.596 24.361 1.00 93.12 189 SER A CA 1
ATOM 1424 C C . SER A 1 189 ? 7.439 3.811 23.795 1.00 93.12 189 SER A C 1
ATOM 1426 O O . SER A 1 189 ? 8.579 4.072 24.180 1.00 93.12 189 SER A O 1
ATOM 1428 N N . ILE A 1 190 ? 6.807 4.566 22.890 1.00 91.94 190 ILE A N 1
ATOM 1429 C CA . ILE A 1 190 ? 7.417 5.761 22.288 1.00 91.94 190 ILE A CA 1
ATOM 1430 C C . ILE A 1 190 ? 7.621 6.841 23.356 1.00 91.94 190 ILE A C 1
ATOM 1432 O O . ILE A 1 190 ? 8.699 7.425 23.443 1.00 91.94 190 ILE A O 1
ATOM 1436 N N . THR A 1 191 ? 6.621 7.060 24.213 1.00 92.88 191 THR A N 1
ATOM 1437 C CA . THR A 1 191 ? 6.707 8.033 25.312 1.00 92.88 191 THR A CA 1
ATOM 1438 C C . THR A 1 191 ? 7.831 7.683 26.284 1.00 92.88 191 THR A C 1
ATOM 1440 O O . THR A 1 191 ? 8.602 8.558 26.664 1.00 92.88 191 THR A O 1
ATOM 1443 N N . GLY A 1 192 ? 7.978 6.404 26.641 1.00 92.75 192 GLY A N 1
ATOM 1444 C CA . GLY A 1 192 ? 9.059 5.936 27.507 1.00 92.75 192 GLY A CA 1
ATOM 1445 C C . GLY A 1 192 ? 10.444 6.215 26.919 1.00 92.75 192 GLY A C 1
ATOM 1446 O O . GLY A 1 192 ? 11.326 6.700 27.624 1.00 92.75 192 GLY A O 1
ATOM 1447 N N . MET A 1 193 ? 10.620 5.988 25.615 1.00 91.25 193 MET A N 1
ATOM 1448 C CA . MET A 1 193 ? 11.861 6.320 24.909 1.00 91.25 193 MET A CA 1
ATOM 1449 C C . MET A 1 193 ? 12.140 7.829 24.919 1.00 91.25 193 MET A C 1
ATOM 1451 O O . MET A 1 193 ? 13.258 8.237 25.228 1.00 91.25 193 MET A O 1
ATOM 1455 N N . ILE A 1 194 ? 11.133 8.662 24.639 1.00 92.44 194 ILE A N 1
ATOM 1456 C CA . ILE A 1 194 ? 11.279 10.126 24.636 1.00 92.44 194 ILE A CA 1
ATOM 1457 C C . ILE A 1 194 ? 11.626 10.650 26.036 1.00 92.44 194 ILE A C 1
ATOM 1459 O O . ILE A 1 194 ? 12.560 11.435 26.165 1.00 92.44 194 ILE A O 1
ATOM 1463 N N . LEU A 1 195 ? 10.938 10.190 27.086 1.00 93.69 195 LEU A N 1
ATOM 1464 C CA . LEU A 1 195 ? 11.186 10.626 28.468 1.00 93.69 195 LEU A CA 1
ATOM 1465 C C . LEU A 1 195 ? 12.599 10.284 28.959 1.00 93.69 195 LEU A C 1
ATOM 1467 O O . LEU A 1 195 ? 13.171 11.032 29.747 1.00 93.69 195 LEU A O 1
ATOM 1471 N N . MET A 1 196 ? 13.166 9.169 28.493 1.00 93.31 196 MET A N 1
ATOM 1472 C CA . MET A 1 196 ? 14.527 8.755 28.846 1.00 93.31 196 MET A CA 1
ATOM 1473 C C . MET A 1 196 ? 15.601 9.381 27.945 1.00 93.31 196 MET A C 1
ATOM 1475 O O . MET A 1 196 ? 16.790 9.305 28.265 1.00 93.31 196 MET A O 1
ATOM 1479 N N . THR A 1 197 ? 15.217 10.014 26.834 1.00 92.12 197 THR A N 1
ATOM 1480 C CA . THR A 1 197 ? 16.159 10.627 25.891 1.00 92.12 197 THR A CA 1
ATOM 1481 C C . THR A 1 197 ? 16.804 11.863 26.519 1.00 92.12 197 THR A C 1
ATOM 1483 O O . THR A 1 197 ? 16.156 12.884 26.718 1.00 92.12 197 THR A O 1
ATOM 1486 N N . GLN A 1 198 ? 18.105 11.783 26.810 1.00 93.75 198 GLN A N 1
ATOM 1487 C CA . GLN A 1 198 ? 18.861 12.885 27.424 1.00 93.75 198 GLN A CA 1
ATOM 1488 C C . GLN A 1 198 ? 19.393 13.906 26.409 1.00 93.75 198 GLN A C 1
ATOM 1490 O O . GLN A 1 198 ? 19.678 15.046 26.765 1.00 93.75 198 GLN A O 1
ATOM 1495 N N . ALA A 1 199 ? 19.560 13.507 25.148 1.00 91.31 199 ALA A N 1
ATOM 1496 C CA . ALA A 1 199 ? 20.107 14.364 24.105 1.00 91.31 199 ALA A CA 1
ATOM 1497 C C . ALA A 1 199 ? 19.524 14.001 22.738 1.00 91.31 199 ALA A C 1
ATOM 1499 O O . ALA A 1 199 ? 19.287 12.831 22.444 1.00 91.31 199 ALA A O 1
ATOM 1500 N N . ILE A 1 200 ? 19.339 15.015 21.893 1.00 89.31 200 ILE A N 1
ATOM 1501 C CA . ILE A 1 200 ? 18.887 14.871 20.509 1.00 89.31 200 ILE A CA 1
ATOM 1502 C C . ILE A 1 200 ? 19.879 15.632 19.630 1.00 89.31 200 ILE A C 1
ATOM 1504 O O . ILE A 1 200 ? 20.112 16.822 19.837 1.00 89.31 200 ILE A O 1
ATOM 1508 N N . MET A 1 201 ? 20.476 14.947 18.655 1.00 92.62 201 MET A N 1
ATOM 1509 C CA . MET A 1 201 ? 21.262 15.598 17.609 1.00 92.62 201 MET A CA 1
ATOM 1510 C C . MET A 1 201 ? 20.321 15.997 16.474 1.00 92.62 201 MET A C 1
ATOM 1512 O O . MET A 1 201 ? 19.543 15.174 15.995 1.00 92.62 201 MET A O 1
ATOM 1516 N N . VAL A 1 202 ? 20.412 17.248 16.033 1.00 91.69 202 VAL A N 1
ATOM 1517 C CA . VAL A 1 202 ? 19.685 17.752 14.867 1.00 91.69 202 VAL A CA 1
ATOM 1518 C C . VAL A 1 202 ? 20.656 18.404 13.896 1.00 91.69 202 VAL A C 1
ATOM 1520 O O . VAL A 1 202 ? 21.658 18.997 14.308 1.00 91.69 202 VAL A O 1
ATOM 1523 N N . ASP A 1 203 ? 20.343 18.321 12.607 1.00 90.88 203 ASP A N 1
ATOM 1524 C CA . ASP A 1 203 ? 21.080 19.064 11.596 1.00 90.88 203 ASP A CA 1
ATOM 1525 C C . ASP A 1 203 ? 20.964 20.568 11.847 1.00 90.88 203 ASP A C 1
ATOM 1527 O O . ASP A 1 203 ? 19.909 21.106 12.199 1.00 90.88 203 ASP A O 1
ATOM 1531 N N . LYS A 1 204 ? 22.071 21.280 11.633 1.00 87.94 204 LYS A N 1
ATOM 1532 C CA . LYS A 1 204 ? 22.089 22.734 11.766 1.00 87.94 204 LYS A CA 1
ATOM 1533 C C . LYS A 1 204 ? 21.197 23.350 10.692 1.00 87.94 204 LYS A C 1
ATOM 1535 O O . LYS A 1 204 ? 21.492 23.240 9.501 1.00 87.94 204 LYS A O 1
ATOM 1540 N N . VAL A 1 205 ? 20.163 24.078 11.116 1.00 84.62 205 VAL A N 1
ATOM 1541 C CA . VAL A 1 205 ? 19.331 24.881 10.211 1.00 84.62 205 VAL A CA 1
ATOM 1542 C C . VAL A 1 205 ? 20.230 25.894 9.498 1.00 84.62 205 VAL A C 1
ATOM 1544 O O . VAL A 1 205 ? 20.769 26.822 10.110 1.00 84.62 205 VAL A O 1
ATOM 1547 N N . LYS A 1 206 ? 20.430 25.702 8.192 1.00 82.94 206 LYS A N 1
ATOM 1548 C CA . LYS A 1 206 ? 21.160 26.653 7.353 1.00 82.94 206 LYS A CA 1
ATOM 1549 C C . LYS A 1 206 ? 20.254 27.860 7.129 1.00 82.94 206 LYS A C 1
ATOM 1551 O O . LYS A 1 206 ? 19.206 27.732 6.503 1.00 82.94 206 LYS A O 1
ATOM 1556 N N . LYS A 1 207 ? 20.646 29.033 7.634 1.00 78.19 207 LYS A N 1
ATOM 1557 C CA . LYS A 1 207 ? 20.004 30.285 7.214 1.00 78.19 207 LYS A CA 1
ATOM 1558 C C . LYS A 1 207 ? 20.272 30.466 5.714 1.00 78.19 207 LYS A C 1
ATOM 1560 O O . LYS A 1 207 ? 21.418 30.248 5.309 1.00 78.19 207 LYS A O 1
ATOM 1565 N N . PRO A 1 208 ? 19.268 30.836 4.899 1.00 76.88 208 PRO A N 1
ATOM 1566 C CA . PRO A 1 208 ? 19.530 31.208 3.517 1.00 76.88 208 PRO A CA 1
ATOM 1567 C C . PRO A 1 208 ? 20.570 32.331 3.520 1.00 76.88 208 PRO A C 1
ATOM 1569 O O . PRO A 1 208 ? 20.468 33.273 4.311 1.00 76.88 208 PRO A O 1
ATOM 1572 N N . ALA A 1 209 ? 21.610 32.187 2.696 1.00 74.44 209 ALA A N 1
ATOM 1573 C CA . ALA A 1 209 ? 22.583 33.254 2.520 1.00 74.44 209 ALA A CA 1
ATOM 1574 C C . ALA A 1 209 ? 21.829 34.507 2.044 1.00 74.44 209 ALA A C 1
ATOM 1576 O O . ALA A 1 209 ? 20.925 34.373 1.211 1.00 74.44 209 ALA A O 1
ATOM 1577 N N . PRO A 1 210 ? 22.143 35.705 2.572 1.00 70.94 210 PRO A N 1
ATOM 1578 C CA . PRO A 1 210 ? 21.558 36.922 2.036 1.00 70.94 210 PRO A CA 1
ATOM 1579 C C . PRO A 1 210 ? 21.845 36.976 0.524 1.00 70.94 210 PRO A C 1
ATOM 1581 O O . PRO A 1 210 ? 22.940 36.589 0.106 1.00 70.94 210 PRO A O 1
ATOM 1584 N N . PRO A 1 211 ? 20.881 37.421 -0.304 1.00 73.06 211 PRO A N 1
ATOM 1585 C CA . PRO A 1 211 ? 21.029 37.436 -1.763 1.00 73.06 211 PRO A CA 1
ATOM 1586 C C . PRO A 1 211 ? 22.208 38.295 -2.241 1.00 73.06 211 PRO A C 1
ATOM 1588 O O . PRO A 1 211 ? 22.638 38.174 -3.384 1.00 73.06 211 PRO A O 1
ATOM 1591 N N . PHE A 1 212 ? 22.757 39.129 -1.359 1.00 74.75 212 PHE A N 1
ATOM 1592 C CA . PHE A 1 212 ? 23.957 39.916 -1.573 1.00 74.75 212 PHE A CA 1
ATOM 1593 C C . PHE A 1 212 ? 24.894 39.810 -0.355 1.00 74.75 212 PHE A C 1
ATOM 1595 O O . PHE A 1 212 ? 24.423 39.761 0.788 1.00 74.75 212 PHE A O 1
ATOM 1602 N N . PRO A 1 213 ? 26.222 39.790 -0.569 1.00 71.94 213 PRO A N 1
ATOM 1603 C CA . PRO A 1 213 ? 27.182 39.926 0.515 1.00 71.94 213 PRO A CA 1
ATOM 1604 C C . PRO A 1 213 ? 26.978 41.276 1.212 1.00 71.94 213 PRO A C 1
ATOM 1606 O O . PRO A 1 213 ? 26.922 42.315 0.559 1.00 71.94 213 PRO A O 1
ATOM 1609 N N . LEU A 1 214 ? 26.871 41.266 2.542 1.00 67.50 214 LEU A N 1
ATOM 1610 C CA . LEU A 1 214 ? 26.830 42.492 3.339 1.00 67.50 214 LEU A CA 1
ATOM 1611 C C . LEU A 1 214 ? 28.206 43.161 3.272 1.00 67.50 214 LEU A C 1
ATOM 1613 O O . LEU A 1 214 ? 29.168 42.684 3.874 1.00 67.50 214 LEU A O 1
ATOM 1617 N N . VAL A 1 215 ? 28.296 44.252 2.515 1.00 73.69 215 VAL A N 1
ATOM 1618 C CA . VAL A 1 215 ? 29.496 45.087 2.446 1.00 73.69 215 VAL A CA 1
ATOM 1619 C C . VAL A 1 215 ? 29.480 46.035 3.655 1.00 73.69 215 VAL A C 1
ATOM 1621 O O . VAL A 1 215 ? 28.478 46.727 3.857 1.00 73.69 215 VAL A O 1
ATOM 1624 N N . PRO A 1 216 ? 30.538 46.089 4.489 1.00 65.00 216 PRO A N 1
ATOM 1625 C CA . PRO A 1 216 ? 30.586 47.006 5.624 1.00 65.00 216 PRO A CA 1
ATOM 1626 C C . PRO A 1 216 ? 30.419 48.460 5.163 1.00 65.00 216 PRO A C 1
ATOM 1628 O O . PRO A 1 216 ? 31.204 48.944 4.352 1.00 65.00 216 PRO A O 1
ATOM 1631 N N . GLY A 1 217 ? 29.403 49.153 5.684 1.00 66.50 217 GLY A N 1
ATOM 1632 C CA . GLY A 1 217 ? 29.162 50.576 5.411 1.00 66.50 217 GLY A CA 1
ATOM 1633 C C . GLY A 1 217 ? 28.045 50.894 4.413 1.00 66.50 217 GLY A C 1
ATOM 1634 O O . GLY A 1 217 ? 27.782 52.071 4.192 1.00 66.50 217 GLY A O 1
ATOM 1635 N N . ILE A 1 218 ? 27.356 49.895 3.852 1.00 65.81 218 ILE A N 1
ATOM 1636 C CA . ILE A 1 218 ? 26.151 50.117 3.038 1.00 65.81 218 ILE A CA 1
ATOM 1637 C C . ILE A 1 218 ? 25.008 49.298 3.642 1.00 65.81 218 ILE A C 1
ATOM 1639 O O . ILE A 1 218 ? 24.968 48.074 3.524 1.00 65.81 218 ILE A O 1
ATOM 1643 N N . THR A 1 219 ? 24.099 49.973 4.341 1.00 61.06 219 THR A N 1
ATOM 1644 C CA . THR A 1 219 ? 22.783 49.420 4.691 1.00 61.06 219 THR A CA 1
ATOM 1645 C C . THR A 1 219 ? 21.841 49.533 3.486 1.00 61.06 219 THR A C 1
ATOM 1647 O O . THR A 1 219 ? 22.054 50.434 2.674 1.00 61.06 219 THR A O 1
ATOM 1650 N N . PRO A 1 220 ? 20.857 48.623 3.343 1.00 60.50 220 PRO A N 1
ATOM 1651 C CA . PRO A 1 220 ? 19.961 48.580 2.185 1.00 60.50 220 PRO A CA 1
ATOM 1652 C C . PRO A 1 220 ? 19.140 49.858 1.993 1.00 60.50 220 PRO A C 1
ATOM 1654 O O . PRO A 1 220 ? 18.864 50.544 3.005 1.00 60.50 220 PRO A O 1
#

Organism: NCBI:txid296719

Radius of gyration: 25.88 Å; chains: 1; bounding box: 57×72×63 Å

Secondary structure (DSSP, 8-state):
---S--BS-GGG-SBTTTTB---SSEEEEEBSSEE--GGGGHHHHHHHHHTT--EEEEESEE-HHHHHHHHHHHHTTS--EEEEEPPS-HHHHHHHHHHHHHHHT---B-GGGT--GGG--GGGSEEE-------PPPP--HHHHHHHHHTS-TTEEEETTTTEEEETTTTT----HHHHHHHHHHHHHHHHHHHH----------PPPPSS---TT---

InterPro domains:
  IPR001844 Chaperonin Cpn60/GroEL [PTHR45633] (1-129)
  IPR002423 Chaperonin Cpn60/GroEL/TCP-1 family [PF00118] (139-204)
  IPR027409 GroEL-like apical domain superfamily [G3DSA:3.50.7.10] (1-131)
  IPR027409 GroEL-like apical domain superfamily [SSF52029] (1-129)
  IPR027413 GroEL-like equatorial domain superfamily [G3DSA:1.10.560.10] (132-211)
  IPR027413 GroEL-like equatorial domain superfamily [SSF48592] (138-203)

Sequence (220 aa):
MQIDKGYISPHFITNQDKSIVEFQNAKVLVTDQKISNIKSLVPLLEKTTQLSVPLLIISEDISSEVLATLVLNKLRGVLNVAAIKCPGFGEGKKALLQDIALMTGADFLASDLGLTLESVTSDQLGTSYASYDNSSQRGLDGSAVVEKLLSSEWLVGYNAMTNKYENLIQSGIIDPARVSRCALQNAASITGMILMTQAIMVDKVKKPAPPFPLVPGITP